Protein AF-A0A143XID0-F1 (afdb_monomer)

pLDDT: mean 73.03, std 19.19, range [27.72, 93.44]

Solvent-accessible surface area (backbone atoms only — not comparable to full-atom values): 16878 Å² total; per-residue (Å²): 143,89,85,89,91,84,86,84,81,85,78,72,82,79,65,57,71,68,52,57,64,63,66,71,76,75,84,84,70,86,81,70,92,70,78,90,82,77,72,78,76,76,74,53,67,71,55,51,51,53,49,32,56,52,32,46,55,50,27,48,60,33,56,64,17,45,54,37,39,54,50,51,53,64,36,40,61,34,52,26,50,45,49,19,49,49,51,50,57,50,52,37,57,73,69,70,46,80,74,86,46,64,59,80,77,42,95,56,61,98,88,56,50,53,56,53,53,45,43,56,62,28,40,49,48,40,52,48,47,40,52,74,57,52,47,41,77,60,88,77,36,60,44,64,70,70,95,74,84,83,50,74,64,57,48,64,70,62,59,48,94,82,59,48,72,68,55,51,50,51,52,33,50,51,26,50,51,47,40,67,65,27,55,61,24,51,35,35,29,51,35,49,50,68,39,26,68,54,52,58,53,43,54,57,51,69,76,42,95,74,70,61,66,68,61,53,46,50,52,40,50,52,51,51,52,46,34,45,77,37,49,34,41,74,44,44,79,84,38,71,69,36,79,78,29,67,82,57,39,76,59,46,51,90,72,64,92,93,52,78,57,38,36,31,39,27,34,77,49,99,91,44,78,41,77,51,72,92,63,47,53,62,84,134

Radius of gyration: 25.5 Å; Cα contacts (8 Å, |Δi|>4): 252; chains: 1; bounding box: 74×53×84 Å

Sequence (284 aa):
MMRIIAAFFGVIAVGTVTFWIWSRKRNSFEIGNLSEEDHPQEPDRQQLLKELYRCHRQAQAVRNCEASSKLLKEISPPLQYMLGLVRLCEKDRESGSKAQSLNEIYVVPDTLTAQDLLKESVIEEIVSAMVYRGARMEGNQIILQENHSETEENIQGAVSDDWSDRDIEMFIQQYKAEIAGGQVWVQQKKFIEAFSPLWSRLKEFENQDTIPVEKFLSVAREIRQMLESCGIYPIFYDDPIIQTRPELKARFVHVGKARLVYPALTVKTKGGLKIYGTFTGTYQ

Nearest PDB structures (foldseek):
  5itd-assembly1_B  TM=1.957E-01  e=9.771E-01  Homo sapiens
  7ung-assembly1_B0  TM=2.359E-01  e=5.181E+00  Homo sapiens
  8otz-assembly1_EW  TM=2.303E-01  e=8.283E+00  Bos taurus

Mean predicted aligned error: 13.34 Å

Foldseek 3Di:
DDDDDDDDPPPPPPPPPVVVVVVPPPPDDDDDDDDPPDDPPDPDLVVLVVLLLVLVVLLVVLLQLVLLLVLCQQLVVLLLVLLLVLVVVVVCVVVVNPPVDCQVLDPDDPPDGVQRCNLVSHLCSNLVSCVVQVWDDDDQFTDGDRPDDPDSVVVVVVPDPPDDSVNSVVSSVVSVVSSQVSPVSVLSSQLRGVCSVVNVVSVVSNPDPGDPPVNSSVSSVVSQVSCVVSQWHFAWQPRPVLV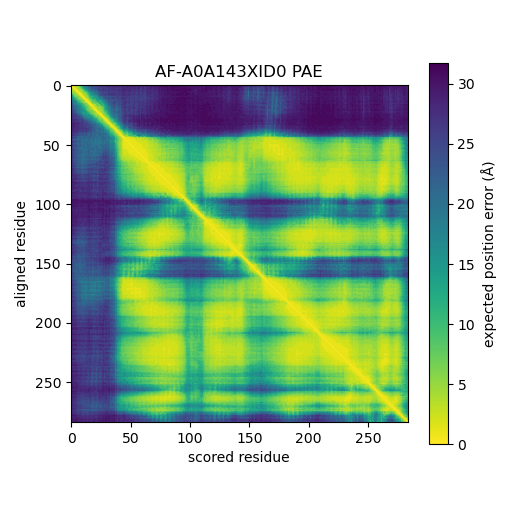VPVPVNVQADDDDPSDRTGTFTWHQHPVGIDTRYDDHTDDD

Structure (mmCIF, N/CA/C/O backbone):
data_AF-A0A143XID0-F1
#
_entry.id   AF-A0A143XID0-F1
#
loop_
_atom_site.group_PDB
_atom_site.id
_atom_site.type_symbol
_atom_site.label_atom_id
_atom_site.label_alt_id
_atom_site.label_comp_id
_atom_site.label_asym_id
_atom_site.label_entity_id
_atom_site.label_seq_id
_atom_site.pdbx_PDB_ins_code
_atom_site.Cartn_x
_atom_site.Cartn_y
_atom_site.Cartn_z
_atom_site.occupancy
_atom_site.B_iso_or_equiv
_atom_site.auth_seq_id
_atom_site.auth_comp_id
_atom_site.auth_asym_id
_atom_site.auth_atom_id
_atom_site.pdbx_PDB_model_num
ATOM 1 N N . MET A 1 1 ? 46.810 -8.914 -0.078 1.00 35.72 1 MET A N 1
ATOM 2 C CA . MET A 1 1 ? 45.764 -7.888 -0.252 1.00 35.72 1 MET A CA 1
ATOM 3 C C . MET A 1 1 ? 45.069 -8.155 -1.583 1.00 35.72 1 MET A C 1
ATOM 5 O O . MET A 1 1 ? 45.513 -7.647 -2.595 1.00 35.72 1 MET A O 1
ATOM 9 N N . MET A 1 2 ? 44.088 -9.063 -1.608 1.00 31.36 2 MET A N 1
ATOM 10 C CA . MET A 1 2 ? 43.198 -9.295 -2.760 1.00 31.36 2 MET A CA 1
ATOM 11 C C . MET A 1 2 ? 42.115 -10.299 -2.346 1.00 31.36 2 MET A C 1
ATOM 13 O O . MET A 1 2 ? 42.361 -11.499 -2.251 1.00 31.36 2 MET A O 1
ATOM 17 N N . ARG A 1 3 ? 40.928 -9.786 -2.033 1.00 28.95 3 ARG A N 1
ATOM 18 C CA . ARG A 1 3 ? 39.662 -10.520 -1.960 1.00 28.95 3 ARG A CA 1
ATOM 19 C C . ARG A 1 3 ? 38.562 -9.557 -2.413 1.00 28.95 3 ARG A C 1
ATOM 21 O O . ARG A 1 3 ? 38.691 -8.360 -2.184 1.00 28.95 3 ARG A O 1
ATOM 28 N N . ILE A 1 4 ? 37.486 -10.137 -2.949 1.00 33.84 4 ILE A N 1
ATOM 29 C CA . ILE A 1 4 ? 36.203 -9.539 -3.368 1.00 33.84 4 ILE A CA 1
ATOM 30 C C . ILE A 1 4 ? 36.096 -9.256 -4.881 1.00 33.84 4 ILE A C 1
ATOM 32 O O . ILE A 1 4 ? 36.065 -8.117 -5.321 1.00 33.84 4 ILE A O 1
ATOM 36 N N . ILE A 1 5 ? 35.943 -10.329 -5.666 1.00 34.38 5 ILE A N 1
ATOM 37 C CA . ILE A 1 5 ? 34.995 -10.378 -6.795 1.00 34.38 5 ILE A CA 1
ATOM 38 C C . ILE A 1 5 ? 34.283 -11.732 -6.689 1.00 34.38 5 ILE A C 1
ATOM 40 O O . ILE A 1 5 ? 34.717 -12.733 -7.248 1.00 34.38 5 ILE A O 1
ATOM 44 N N . ALA A 1 6 ? 33.238 -11.790 -5.868 1.00 33.66 6 ALA A N 1
ATOM 45 C CA . ALA A 1 6 ? 32.361 -12.952 -5.748 1.00 33.66 6 ALA A CA 1
ATOM 46 C C . ALA A 1 6 ? 30.979 -12.478 -5.280 1.00 33.66 6 ALA A C 1
ATOM 48 O O . ALA A 1 6 ? 30.658 -12.585 -4.101 1.00 33.66 6 ALA A O 1
ATOM 49 N N . ALA A 1 7 ? 30.191 -11.886 -6.185 1.00 32.25 7 ALA A N 1
ATOM 50 C CA . ALA A 1 7 ? 28.797 -11.524 -5.896 1.00 32.25 7 ALA A CA 1
ATOM 51 C C . ALA A 1 7 ? 27.884 -11.366 -7.136 1.00 32.25 7 ALA A C 1
ATOM 53 O O . ALA A 1 7 ? 26.876 -10.680 -7.037 1.00 32.25 7 ALA A O 1
ATOM 54 N N . PHE A 1 8 ? 28.186 -11.976 -8.295 1.00 37.06 8 PHE A N 1
ATOM 55 C CA . PHE A 1 8 ? 27.356 -11.799 -9.511 1.00 37.06 8 PHE A CA 1
ATOM 56 C C . PHE A 1 8 ? 26.675 -13.060 -10.078 1.00 37.06 8 PHE A C 1
ATOM 58 O O . PHE A 1 8 ? 25.914 -12.953 -11.030 1.00 37.06 8 PHE A O 1
ATOM 65 N N . PHE A 1 9 ? 26.837 -14.245 -9.476 1.00 33.06 9 PHE A N 1
ATOM 66 C CA . PHE A 1 9 ? 26.288 -15.502 -10.031 1.00 33.06 9 PHE A CA 1
ATOM 67 C C . PHE A 1 9 ? 25.155 -16.157 -9.213 1.00 33.06 9 PHE A C 1
ATOM 69 O O . PHE A 1 9 ? 24.910 -17.354 -9.326 1.00 33.06 9 PHE A O 1
ATOM 76 N N . GLY A 1 10 ? 24.425 -15.393 -8.394 1.00 27.72 10 GLY A N 1
ATOM 77 C CA . GLY A 1 10 ? 23.460 -15.953 -7.434 1.00 27.72 10 GLY A CA 1
ATOM 78 C C . GLY A 1 10 ? 22.030 -16.242 -7.922 1.00 27.72 10 GLY A C 1
ATOM 79 O O . GLY A 1 10 ? 21.306 -16.929 -7.210 1.00 27.72 10 GLY A O 1
ATOM 80 N N . VAL A 1 11 ? 21.578 -15.747 -9.083 1.00 35.62 11 VAL A N 1
ATOM 81 C CA . VAL A 1 11 ? 20.126 -15.755 -9.422 1.00 35.62 11 VAL A CA 1
ATOM 82 C C . VAL A 1 11 ? 19.760 -16.615 -10.649 1.00 35.62 11 VAL A C 1
ATOM 84 O O . VAL A 1 11 ? 18.588 -16.807 -10.954 1.00 35.62 11 VAL A O 1
ATOM 87 N N . ILE A 1 12 ? 20.729 -17.240 -11.326 1.00 39.25 12 ILE A N 1
ATOM 88 C CA . ILE A 1 12 ? 20.489 -17.936 -12.611 1.00 39.25 12 ILE A CA 1
ATOM 89 C C . ILE A 1 12 ? 19.978 -19.392 -12.450 1.00 39.25 12 ILE A C 1
ATOM 91 O O . ILE A 1 12 ? 19.474 -19.987 -13.399 1.00 39.25 12 ILE A O 1
ATOM 95 N N . ALA A 1 13 ? 20.024 -19.993 -11.258 1.00 33.44 13 ALA A N 1
ATOM 96 C CA . ALA A 1 13 ? 19.911 -21.455 -11.146 1.00 33.44 13 ALA A CA 1
ATOM 97 C C . ALA A 1 13 ? 18.489 -22.055 -11.038 1.00 33.44 13 ALA A C 1
ATOM 99 O O . ALA A 1 13 ? 18.351 -23.265 -11.190 1.00 33.44 13 ALA A O 1
ATOM 100 N N . VAL A 1 14 ? 17.423 -21.278 -10.792 1.00 35.72 14 VAL A N 1
ATOM 101 C CA . VAL A 1 14 ? 16.091 -21.867 -10.483 1.00 35.72 14 VAL A CA 1
ATOM 102 C C . VAL A 1 14 ? 15.095 -21.798 -11.656 1.00 35.72 14 VAL A C 1
ATOM 104 O O . VAL A 1 14 ? 14.142 -22.572 -11.705 1.00 35.72 14 VAL A O 1
ATOM 107 N N . GLY A 1 15 ? 15.327 -20.936 -12.653 1.00 32.97 15 GLY A N 1
ATOM 108 C CA . GLY A 1 15 ? 14.422 -20.762 -13.805 1.00 32.97 15 GLY A CA 1
ATOM 109 C C . GLY A 1 15 ? 14.702 -21.660 -15.019 1.00 32.97 15 GLY A C 1
ATOM 110 O O . GLY A 1 15 ? 13.866 -21.771 -15.913 1.00 32.97 15 GLY A O 1
ATOM 111 N N . THR A 1 16 ? 15.865 -22.310 -15.078 1.00 42.22 16 THR A N 1
ATOM 112 C CA . THR A 1 16 ? 16.332 -23.032 -16.275 1.00 42.22 16 THR A CA 1
ATOM 113 C C . THR A 1 16 ? 15.700 -24.417 -16.444 1.00 42.22 16 THR A C 1
ATOM 115 O O . THR A 1 16 ? 15.524 -24.876 -17.572 1.00 42.22 16 THR A O 1
ATOM 118 N N . VAL A 1 17 ? 15.281 -25.074 -15.358 1.00 37.31 17 VAL A N 1
ATOM 119 C CA . VAL A 1 17 ? 14.788 -26.464 -15.411 1.00 37.31 17 VAL A CA 1
ATOM 120 C C . VAL A 1 17 ? 13.320 -26.555 -15.851 1.00 37.31 17 VAL A C 1
ATOM 122 O O . VAL A 1 17 ? 12.943 -27.490 -16.557 1.00 37.31 17 VAL A O 1
ATOM 125 N N . THR A 1 18 ? 12.484 -25.567 -15.522 1.00 40.91 18 THR A N 1
ATOM 126 C CA . THR A 1 18 ? 11.064 -25.560 -15.925 1.00 40.91 18 THR A CA 1
ATOM 127 C C . THR A 1 18 ? 10.856 -25.074 -17.362 1.00 40.91 18 THR A C 1
ATOM 129 O O . THR A 1 18 ? 9.950 -25.561 -18.040 1.00 40.91 18 THR A O 1
ATOM 132 N N . PHE A 1 19 ? 11.723 -24.197 -17.882 1.00 40.19 19 PHE A N 1
ATOM 133 C CA . PHE A 1 19 ? 11.639 -23.711 -19.266 1.00 40.19 19 PHE A CA 1
ATOM 134 C C . PHE A 1 19 ? 12.117 -24.748 -20.303 1.00 40.19 19 PHE A C 1
ATOM 136 O O . PHE A 1 19 ? 11.564 -24.832 -21.402 1.00 40.19 19 PHE A O 1
ATOM 143 N N . TRP A 1 20 ? 13.072 -25.617 -19.944 1.00 34.50 20 TRP A N 1
ATOM 144 C CA . TRP A 1 20 ? 13.580 -26.661 -20.847 1.00 34.50 20 TRP A CA 1
ATOM 145 C C . TRP A 1 20 ? 12.520 -27.727 -21.195 1.00 34.50 20 TRP A C 1
ATOM 147 O O . TRP A 1 20 ? 12.506 -28.263 -22.303 1.00 34.50 20 TRP A O 1
ATOM 157 N N . ILE A 1 21 ? 11.561 -27.979 -20.294 1.00 40.41 21 ILE A N 1
ATOM 158 C CA . ILE A 1 21 ? 10.443 -28.912 -20.529 1.00 40.41 21 ILE A CA 1
ATOM 159 C C . ILE A 1 21 ? 9.374 -28.295 -21.453 1.00 40.41 21 ILE A C 1
ATOM 161 O O . ILE A 1 21 ? 8.725 -29.020 -22.209 1.00 40.41 21 ILE A O 1
ATOM 165 N N . TRP A 1 22 ? 9.222 -26.965 -21.467 1.00 34.00 22 TRP A N 1
ATOM 166 C CA . TRP A 1 22 ? 8.274 -26.280 -22.358 1.00 34.00 22 TRP A CA 1
ATOM 167 C C . TRP A 1 22 ? 8.783 -26.190 -23.808 1.00 34.00 22 TRP A C 1
ATOM 169 O O . TRP A 1 22 ? 8.003 -26.337 -24.747 1.00 34.00 22 TRP A O 1
ATOM 179 N N . SER A 1 23 ? 10.100 -26.058 -24.006 1.00 34.53 23 SER A N 1
ATOM 180 C CA . SER A 1 23 ? 10.720 -25.974 -25.340 1.00 34.53 23 SER A CA 1
ATOM 181 C C . SER A 1 23 ? 10.652 -27.283 -26.146 1.00 34.53 23 SER A C 1
ATOM 183 O O . SER A 1 23 ? 10.661 -27.249 -27.375 1.00 34.53 23 SER A O 1
ATOM 185 N N . ARG A 1 24 ? 10.514 -28.446 -25.494 1.00 31.58 24 ARG A N 1
ATOM 186 C CA . ARG A 1 24 ? 10.609 -29.754 -26.169 1.00 31.58 24 ARG A CA 1
ATOM 187 C C . ARG A 1 24 ? 9.296 -30.292 -26.758 1.00 31.58 24 ARG A C 1
ATOM 189 O O . ARG A 1 24 ? 9.326 -31.306 -27.445 1.00 31.58 24 ARG A O 1
ATOM 196 N N . LYS A 1 25 ? 8.150 -29.637 -26.521 1.00 32.28 25 LYS A N 1
ATOM 197 C CA . LYS A 1 25 ? 6.820 -30.120 -26.959 1.00 32.28 25 LYS A CA 1
ATOM 198 C C . LYS A 1 25 ? 6.259 -29.473 -28.234 1.00 32.28 25 LYS A C 1
ATOM 200 O O . LYS A 1 25 ? 5.146 -29.815 -28.616 1.00 32.28 25 LYS A O 1
ATOM 205 N N . ARG A 1 26 ? 6.990 -28.569 -28.902 1.00 35.72 26 ARG A N 1
ATOM 206 C CA . ARG A 1 26 ? 6.467 -27.819 -30.067 1.00 35.72 26 ARG A CA 1
ATOM 207 C C . ARG A 1 26 ? 7.065 -28.178 -31.434 1.00 35.72 26 ARG A C 1
ATOM 209 O O . ARG A 1 26 ? 6.642 -27.593 -32.419 1.00 35.72 26 ARG A O 1
ATOM 216 N N . ASN A 1 27 ? 7.968 -29.159 -31.513 1.00 37.03 27 ASN A N 1
ATOM 217 C CA . ASN A 1 27 ? 8.552 -29.617 -32.782 1.00 37.03 27 ASN A CA 1
ATOM 218 C C . ASN A 1 27 ? 8.076 -31.031 -33.135 1.00 37.03 27 ASN A C 1
ATOM 220 O O . ASN A 1 27 ? 8.786 -32.013 -32.953 1.00 37.03 27 ASN A O 1
ATOM 224 N N . SER A 1 28 ? 6.833 -31.133 -33.589 1.00 36.50 28 SER A N 1
ATOM 225 C CA . SER A 1 28 ? 6.350 -32.221 -34.452 1.00 36.50 28 SER A CA 1
ATOM 226 C C . SER A 1 28 ? 5.041 -31.760 -35.081 1.00 36.50 28 SER A C 1
ATOM 228 O O . SER A 1 28 ? 3.956 -32.215 -34.740 1.00 36.50 28 SER A O 1
ATOM 230 N N . PHE A 1 29 ? 5.146 -30.765 -35.957 1.00 34.91 29 PHE A N 1
ATOM 231 C CA . PHE A 1 29 ? 4.092 -30.466 -36.912 1.00 34.91 29 PHE A CA 1
ATOM 232 C C . PHE A 1 29 ? 4.741 -30.501 -38.291 1.00 34.91 29 PHE A C 1
ATOM 234 O O . PHE A 1 29 ? 5.723 -29.800 -38.532 1.00 34.91 29 PHE A O 1
ATOM 241 N N . GLU A 1 30 ? 4.261 -31.418 -39.125 1.00 41.00 30 GLU A N 1
ATOM 242 C CA . GLU A 1 30 ? 4.713 -31.635 -40.494 1.00 41.00 30 GLU A CA 1
ATOM 243 C C . GLU A 1 30 ? 4.584 -30.331 -41.287 1.00 41.00 30 GLU A C 1
ATOM 245 O O . GLU A 1 30 ? 3.499 -29.761 -41.405 1.00 41.00 30 GLU A O 1
ATOM 250 N N . ILE A 1 31 ? 5.708 -29.839 -41.806 1.00 37.56 31 ILE A N 1
ATOM 251 C CA . ILE A 1 31 ? 5.738 -28.673 -42.684 1.00 37.56 31 ILE A CA 1
ATOM 252 C C . ILE A 1 31 ? 5.412 -29.175 -44.089 1.00 37.56 31 ILE A C 1
ATOM 254 O O . ILE A 1 31 ? 6.275 -29.675 -44.808 1.00 37.56 31 ILE A O 1
ATOM 258 N N . GLY A 1 32 ? 4.139 -29.061 -44.465 1.00 34.94 32 GLY A N 1
ATOM 259 C CA . GLY A 1 32 ? 3.770 -28.913 -45.866 1.00 34.94 32 GLY A CA 1
ATOM 260 C C . GLY A 1 32 ? 4.316 -27.579 -46.376 1.00 34.94 32 GLY A C 1
ATOM 261 O O . GLY A 1 32 ? 4.211 -26.568 -45.684 1.00 34.94 32 GLY A O 1
ATOM 262 N N . ASN A 1 33 ? 4.928 -27.605 -47.560 1.00 43.22 33 ASN A N 1
ATOM 263 C CA . ASN A 1 33 ? 5.510 -26.453 -48.248 1.00 43.22 33 ASN A CA 1
ATOM 264 C C . ASN A 1 33 ? 4.571 -25.234 -48.213 1.00 43.22 33 ASN A C 1
ATOM 266 O O . ASN A 1 33 ? 3.539 -25.225 -48.886 1.00 43.22 33 ASN A O 1
ATOM 270 N N . LEU A 1 34 ? 4.947 -24.211 -47.447 1.00 38.56 34 LEU A N 1
ATOM 271 C CA . LEU A 1 34 ? 4.336 -22.887 -47.485 1.00 38.56 34 LEU A CA 1
ATOM 272 C C . LEU A 1 34 ? 5.286 -21.944 -48.228 1.00 38.56 34 LEU A C 1
ATOM 274 O O . LEU A 1 34 ? 6.482 -21.913 -47.956 1.00 38.56 34 LEU A O 1
ATOM 278 N N . SER A 1 35 ? 4.709 -21.243 -49.201 1.00 41.03 35 SER A N 1
ATOM 279 C CA . SER A 1 35 ? 5.310 -20.212 -50.049 1.00 41.03 35 SER A CA 1
ATOM 280 C C . SER A 1 35 ? 6.122 -19.184 -49.251 1.00 41.03 35 SER A C 1
ATOM 282 O O . SER A 1 35 ? 5.666 -18.717 -48.211 1.00 41.03 35 SER A O 1
ATOM 284 N N . GLU A 1 36 ? 7.283 -18.799 -49.785 1.00 47.47 36 GLU A N 1
ATOM 285 C CA . GLU A 1 36 ? 8.308 -17.890 -49.230 1.00 47.47 36 GLU A CA 1
ATOM 286 C C . GLU A 1 36 ? 7.867 -16.423 -48.987 1.00 47.47 36 GLU A C 1
ATOM 288 O O . GLU A 1 36 ? 8.705 -15.582 -48.673 1.00 47.47 36 GLU A O 1
ATOM 293 N N . GLU A 1 37 ? 6.584 -16.071 -49.110 1.00 45.41 37 GLU A N 1
ATOM 294 C CA . GLU A 1 37 ? 6.168 -14.665 -49.293 1.00 45.41 37 GLU A CA 1
ATOM 295 C C . GLU A 1 37 ? 5.527 -13.943 -48.096 1.00 45.41 37 GLU A C 1
ATOM 297 O O . GLU A 1 37 ? 5.154 -12.789 -48.244 1.00 45.41 37 GLU A O 1
ATOM 302 N N . ASP A 1 38 ? 5.486 -14.520 -46.893 1.00 48.84 38 ASP A N 1
ATOM 303 C CA . ASP A 1 38 ? 5.016 -13.791 -45.695 1.00 48.84 38 ASP A CA 1
ATOM 304 C C . ASP A 1 38 ? 5.902 -14.056 -44.465 1.00 48.84 38 ASP A C 1
ATOM 306 O O . ASP A 1 38 ? 5.435 -14.372 -43.367 1.00 48.84 38 ASP A O 1
ATOM 310 N N . HIS A 1 39 ? 7.222 -13.924 -44.625 1.00 48.19 39 HIS A N 1
ATOM 311 C CA . HIS A 1 39 ? 8.099 -13.789 -43.464 1.00 48.19 39 HIS A CA 1
ATOM 312 C C . HIS A 1 39 ? 7.933 -12.374 -42.883 1.00 48.19 39 HIS A C 1
ATOM 314 O O . HIS A 1 39 ? 8.235 -11.405 -43.584 1.00 48.19 39 HIS A O 1
ATOM 320 N N . PRO A 1 40 ? 7.455 -12.205 -41.631 1.00 52.97 40 PRO A N 1
ATOM 321 C CA . PRO A 1 40 ? 7.441 -10.890 -41.002 1.00 52.97 40 PRO A CA 1
ATOM 322 C C . PRO A 1 40 ? 8.870 -10.344 -41.017 1.00 52.97 40 PRO A C 1
ATOM 324 O O . PRO A 1 40 ? 9.777 -11.014 -40.526 1.00 52.97 40 PRO A O 1
ATOM 327 N N . GLN A 1 41 ? 9.071 -9.165 -41.620 1.00 56.50 41 GLN A N 1
ATOM 328 C CA . GLN A 1 41 ? 10.379 -8.509 -41.645 1.00 56.50 41 GLN A CA 1
ATOM 329 C C . GLN A 1 41 ? 10.916 -8.434 -40.216 1.00 56.50 41 GLN A C 1
ATOM 331 O O . GLN A 1 41 ? 10.254 -7.875 -39.335 1.00 56.50 41 GLN A O 1
ATOM 336 N N . GLU A 1 42 ? 12.093 -9.021 -39.990 1.00 58.19 42 GLU A N 1
ATOM 337 C CA . GLU A 1 42 ? 12.789 -8.885 -38.715 1.00 58.19 42 GLU A CA 1
ATOM 338 C C . GLU A 1 42 ? 12.963 -7.386 -38.420 1.00 58.19 42 GLU A C 1
ATOM 340 O O . GLU A 1 42 ? 13.351 -6.621 -39.314 1.00 58.19 42 GLU A O 1
ATOM 345 N N . PRO A 1 43 ? 12.601 -6.924 -37.210 1.00 67.12 43 PRO A N 1
ATOM 346 C CA . PRO A 1 43 ? 12.705 -5.517 -36.868 1.00 67.12 43 PRO A CA 1
ATOM 347 C C . PRO A 1 43 ? 14.168 -5.082 -36.964 1.00 67.12 43 PRO A C 1
ATOM 349 O O . PRO A 1 43 ? 15.043 -5.690 -36.355 1.00 67.12 43 PRO A O 1
ATOM 352 N N . ASP A 1 44 ? 14.422 -4.001 -37.705 1.00 83.75 44 ASP A N 1
ATOM 353 C CA . ASP A 1 44 ? 15.751 -3.396 -37.807 1.00 83.75 44 ASP A CA 1
ATOM 354 C C . ASP A 1 44 ? 16.334 -3.166 -36.399 1.00 83.75 44 ASP A C 1
ATOM 356 O O . ASP A 1 44 ? 15.636 -2.691 -35.495 1.00 83.75 44 ASP A O 1
ATOM 360 N N . ARG A 1 45 ? 17.618 -3.482 -36.198 1.00 84.56 45 ARG A N 1
ATOM 361 C CA . ARG A 1 45 ? 18.322 -3.373 -34.910 1.00 84.56 45 ARG A CA 1
ATOM 362 C C . ARG A 1 45 ? 18.127 -2.004 -34.259 1.00 84.56 45 ARG A C 1
ATOM 364 O O . ARG A 1 45 ? 17.977 -1.909 -33.041 1.00 84.56 45 ARG A O 1
ATOM 371 N N . GLN A 1 46 ? 18.049 -0.929 -35.048 1.00 84.50 46 GLN A N 1
ATOM 372 C CA . GLN A 1 46 ? 17.746 0.405 -34.516 1.00 84.50 46 GLN A CA 1
ATOM 373 C C . GLN A 1 46 ? 16.357 0.496 -33.865 1.00 84.50 46 GLN A C 1
ATOM 375 O O . GLN A 1 46 ? 16.180 1.211 -32.874 1.00 84.50 46 GLN A O 1
ATOM 380 N N . GLN A 1 47 ? 15.359 -0.203 -34.405 1.00 87.25 47 GLN A N 1
ATOM 381 C CA . GLN A 1 47 ? 14.019 -0.293 -33.825 1.00 87.25 47 GLN A CA 1
ATOM 382 C C . GLN A 1 47 ? 14.030 -1.114 -32.533 1.00 87.25 47 GLN A C 1
ATOM 384 O O . GLN A 1 47 ? 13.427 -0.685 -31.547 1.00 87.25 47 GLN A O 1
ATOM 389 N N . LEU A 1 48 ? 14.760 -2.235 -32.506 1.00 87.88 48 LEU A N 1
ATOM 390 C CA . LEU A 1 48 ? 14.944 -3.045 -31.298 1.00 87.88 48 LEU A CA 1
ATOM 391 C C . LEU A 1 48 ? 15.599 -2.236 -30.172 1.00 87.88 48 LEU A C 1
ATOM 393 O O . LEU A 1 48 ? 15.083 -2.198 -29.057 1.00 87.88 48 LEU A O 1
ATOM 397 N N . LEU A 1 49 ? 16.671 -1.500 -30.467 1.00 87.50 49 LEU A N 1
ATOM 398 C CA . LEU A 1 49 ? 17.332 -0.637 -29.486 1.00 87.50 49 LEU A CA 1
ATOM 399 C C . LEU A 1 49 ? 16.396 0.464 -28.962 1.00 87.50 49 LEU A C 1
ATOM 401 O O . LEU A 1 49 ? 16.302 0.670 -27.753 1.00 87.50 49 LEU A O 1
ATOM 405 N N . LYS A 1 50 ? 15.634 1.137 -29.836 1.00 89.06 50 LYS A N 1
ATOM 406 C CA . LYS A 1 50 ? 14.628 2.131 -29.408 1.00 89.06 50 LYS A CA 1
ATOM 407 C C . LYS A 1 50 ? 13.589 1.528 -28.463 1.00 89.06 50 LYS A C 1
ATOM 409 O O . LYS A 1 50 ? 13.221 2.159 -27.467 1.00 89.06 50 LYS A O 1
ATOM 414 N N . GLU A 1 51 ? 13.116 0.321 -28.763 1.00 90.88 51 GLU A N 1
ATOM 415 C CA . GLU A 1 51 ? 12.153 -0.385 -27.921 1.00 90.88 51 GLU A CA 1
ATOM 416 C C . GLU A 1 51 ? 12.756 -0.794 -26.573 1.00 90.88 51 GLU A C 1
ATOM 418 O O . GLU A 1 51 ? 12.093 -0.643 -25.542 1.00 90.88 51 GLU A O 1
ATOM 423 N N . LEU A 1 52 ? 14.013 -1.244 -26.564 1.00 89.62 52 LEU A N 1
ATOM 424 C CA . LEU A 1 52 ? 14.765 -1.560 -25.352 1.00 89.62 52 LEU A CA 1
ATOM 425 C C . LEU A 1 52 ? 14.832 -0.349 -24.417 1.00 89.62 52 LEU A C 1
ATOM 427 O O . LEU A 1 52 ? 14.403 -0.453 -23.268 1.00 89.62 52 LEU A O 1
ATOM 431 N N . TYR A 1 53 ? 15.272 0.814 -24.910 1.00 87.19 53 TYR A N 1
ATOM 432 C CA . TYR A 1 53 ? 15.354 2.038 -24.101 1.00 87.19 53 TYR A CA 1
ATOM 433 C C . TYR A 1 53 ? 13.983 2.494 -23.590 1.00 87.19 53 TYR A C 1
ATOM 435 O O . TYR A 1 53 ? 13.838 2.924 -22.443 1.00 87.19 53 TYR A O 1
ATOM 443 N N . ARG A 1 54 ? 12.936 2.376 -24.417 1.00 89.69 54 ARG A N 1
ATOM 444 C CA . ARG A 1 54 ? 11.561 2.675 -23.996 1.00 89.69 54 ARG A CA 1
ATOM 445 C C . ARG A 1 54 ? 11.112 1.763 -22.854 1.00 89.69 54 ARG A C 1
ATOM 447 O O . ARG A 1 54 ? 10.598 2.262 -21.853 1.00 89.69 54 ARG A O 1
ATOM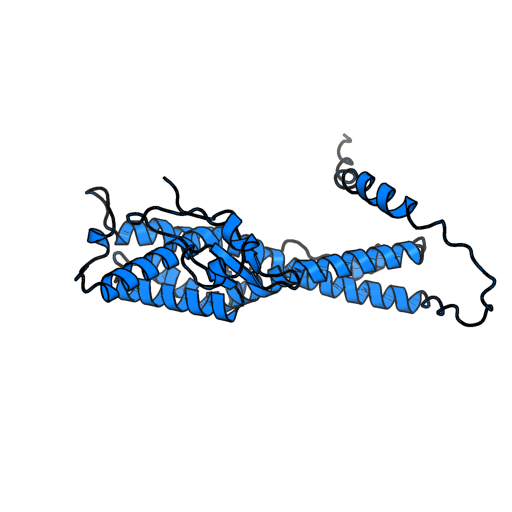 454 N N . CYS A 1 55 ? 11.301 0.452 -23.000 1.00 89.38 55 CYS A N 1
ATOM 455 C CA . CYS A 1 55 ? 10.912 -0.524 -21.986 1.00 89.38 55 CYS A CA 1
ATOM 456 C C . CYS A 1 55 ? 11.737 -0.358 -20.708 1.00 89.38 55 CYS A C 1
ATOM 458 O O . CYS A 1 55 ? 11.173 -0.405 -19.621 1.00 89.38 55 CYS A O 1
ATOM 460 N N . HIS A 1 56 ? 13.036 -0.086 -20.825 1.00 87.12 56 HIS A N 1
ATOM 461 C CA . HIS A 1 56 ? 13.893 0.180 -19.677 1.00 87.12 56 HIS A CA 1
ATOM 462 C C . HIS A 1 56 ? 13.393 1.376 -18.858 1.00 87.12 56 HIS A C 1
ATOM 464 O O . HIS A 1 56 ? 13.154 1.230 -17.662 1.00 87.12 56 HIS A O 1
ATOM 470 N N . ARG A 1 57 ? 13.137 2.530 -19.494 1.00 85.12 57 ARG A N 1
ATOM 471 C CA . ARG A 1 57 ? 12.622 3.722 -18.793 1.00 85.12 57 ARG A CA 1
ATOM 472 C C . ARG A 1 57 ? 11.302 3.454 -18.074 1.00 85.12 57 ARG A C 1
ATOM 474 O O . ARG A 1 57 ? 11.091 3.917 -16.956 1.00 85.12 57 ARG A O 1
ATOM 481 N N . GLN A 1 58 ? 10.409 2.687 -18.695 1.00 89.06 58 GLN A N 1
ATOM 482 C CA . GLN A 1 58 ? 9.145 2.298 -18.067 1.00 89.06 58 GLN A CA 1
ATOM 483 C C . GLN A 1 58 ? 9.346 1.326 -16.898 1.00 89.06 58 GLN A C 1
ATOM 485 O O . GLN A 1 58 ? 8.703 1.485 -15.861 1.00 89.06 58 GLN A O 1
ATOM 490 N N . ALA A 1 59 ? 10.237 0.343 -17.041 1.00 87.06 59 ALA A N 1
ATOM 491 C CA . ALA A 1 59 ? 10.589 -0.580 -15.966 1.00 87.06 59 ALA A CA 1
ATOM 492 C C . ALA A 1 59 ? 11.232 0.168 -14.791 1.00 87.06 59 ALA A C 1
ATOM 494 O O . ALA A 1 59 ? 10.853 -0.047 -13.646 1.00 87.06 59 ALA A O 1
ATOM 495 N N . GLN A 1 60 ? 12.112 1.129 -15.061 1.00 85.25 60 GLN A N 1
ATOM 496 C CA . GLN A 1 60 ? 12.688 1.989 -14.036 1.00 85.25 60 GLN A CA 1
ATOM 497 C C . GLN A 1 60 ? 11.621 2.824 -13.318 1.00 85.25 60 GLN A C 1
ATOM 499 O O . GLN A 1 60 ? 11.573 2.816 -12.094 1.00 85.25 60 GLN A O 1
ATOM 504 N N . ALA A 1 61 ? 10.700 3.465 -14.045 1.00 83.69 61 ALA A N 1
ATOM 505 C CA . ALA A 1 61 ? 9.590 4.193 -13.423 1.00 83.69 61 ALA A CA 1
ATOM 506 C C . ALA A 1 61 ? 8.744 3.296 -12.496 1.00 83.69 61 ALA A C 1
ATOM 508 O O . ALA A 1 61 ? 8.258 3.736 -11.452 1.00 83.69 61 ALA A O 1
ATOM 509 N N . VAL A 1 62 ? 8.597 2.018 -12.853 1.00 86.44 62 VAL A N 1
ATOM 510 C CA . VAL A 1 62 ? 7.981 1.001 -11.999 1.00 86.44 62 VAL A CA 1
ATOM 511 C C . VAL A 1 62 ? 8.851 0.685 -10.776 1.00 86.44 62 VAL A C 1
ATOM 513 O O . VAL A 1 62 ? 8.318 0.693 -9.668 1.00 86.44 62 VAL A O 1
ATOM 516 N N . ARG A 1 63 ? 10.163 0.454 -10.926 1.00 83.50 63 ARG A N 1
ATOM 517 C CA . ARG A 1 63 ? 11.101 0.223 -9.804 1.00 83.50 63 ARG A CA 1
ATOM 518 C C . ARG A 1 63 ? 11.112 1.377 -8.810 1.00 83.50 63 ARG A C 1
ATOM 520 O O . ARG A 1 63 ? 11.157 1.143 -7.608 1.00 83.50 63 ARG A O 1
ATOM 527 N N . ASN A 1 64 ? 10.960 2.606 -9.282 1.00 84.06 64 ASN A N 1
ATOM 528 C CA . ASN A 1 64 ? 10.859 3.789 -8.429 1.00 84.06 64 ASN A CA 1
ATOM 529 C C . ASN A 1 64 ? 9.615 3.742 -7.512 1.00 84.06 64 ASN A C 1
ATOM 531 O O . ASN A 1 64 ? 9.578 4.349 -6.448 1.00 84.06 64 ASN A O 1
ATOM 535 N N . CYS A 1 65 ? 8.599 2.944 -7.854 1.00 87.50 65 CYS A N 1
ATOM 536 C CA . CYS A 1 65 ? 7.448 2.692 -6.983 1.00 87.50 65 CYS A CA 1
ATOM 537 C C . CYS A 1 65 ? 7.719 1.629 -5.894 1.00 87.50 65 CYS A C 1
ATOM 539 O O . CYS A 1 65 ? 6.879 1.416 -5.015 1.00 87.50 65 CYS A O 1
ATOM 541 N N . GLU A 1 66 ? 8.860 0.932 -5.927 1.00 85.38 66 GLU A N 1
ATOM 542 C CA . GLU A 1 66 ? 9.180 -0.162 -5.002 1.00 85.38 66 GLU A CA 1
ATOM 543 C C . GLU A 1 66 ? 9.310 0.328 -3.552 1.00 85.38 66 GLU A C 1
ATOM 545 O O . GLU A 1 66 ? 8.876 -0.361 -2.627 1.00 85.38 66 GLU A O 1
ATOM 550 N N . ALA A 1 67 ? 9.850 1.532 -3.334 1.00 86.62 67 ALA A N 1
ATOM 551 C CA . ALA A 1 67 ? 9.946 2.123 -1.999 1.00 86.62 67 ALA A CA 1
ATOM 552 C C . ALA A 1 67 ? 8.555 2.297 -1.365 1.00 86.62 67 ALA A C 1
ATOM 554 O O . ALA A 1 67 ? 8.331 1.863 -0.233 1.00 86.62 67 ALA A O 1
ATOM 555 N N . SER A 1 68 ? 7.588 2.825 -2.124 1.00 89.06 68 SER A N 1
ATOM 556 C CA . SER A 1 68 ? 6.191 2.946 -1.687 1.00 89.06 68 SER A CA 1
ATOM 557 C C . SER A 1 68 ? 5.551 1.583 -1.426 1.00 89.06 68 SER A C 1
ATOM 559 O O . SER A 1 68 ? 4.822 1.414 -0.453 1.00 89.06 68 SER A O 1
ATOM 561 N N . SER A 1 69 ? 5.854 0.589 -2.265 1.00 87.12 69 SER A N 1
ATOM 562 C CA . SER A 1 69 ? 5.397 -0.794 -2.087 1.00 87.12 69 S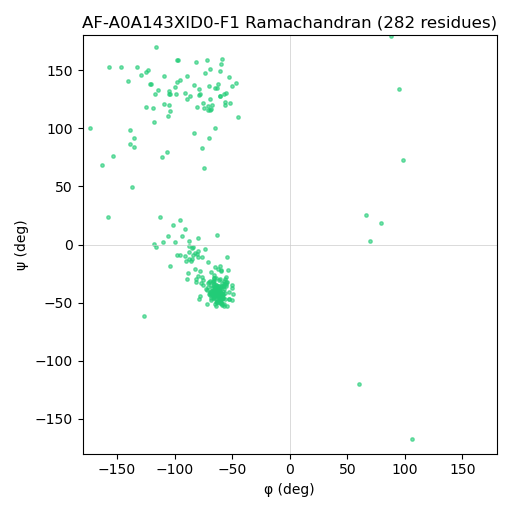ER A CA 1
ATOM 563 C C . SER A 1 69 ? 5.915 -1.415 -0.789 1.00 87.12 69 SER A C 1
ATOM 565 O O . SER A 1 69 ? 5.156 -2.084 -0.088 1.00 87.12 69 SER A O 1
ATOM 567 N N . LYS A 1 70 ? 7.189 -1.190 -0.446 1.00 88.38 70 LYS A N 1
ATOM 568 C CA . LYS A 1 70 ? 7.799 -1.655 0.809 1.00 88.38 70 LYS A CA 1
ATOM 569 C C . LYS A 1 70 ? 7.190 -0.956 2.020 1.00 88.38 70 LYS A C 1
ATOM 571 O O . LYS A 1 70 ? 6.805 -1.637 2.964 1.00 88.38 70 LYS A O 1
ATOM 576 N N . LEU A 1 71 ? 7.041 0.364 1.959 1.00 89.69 71 LEU A N 1
ATOM 577 C CA . LEU A 1 71 ? 6.437 1.148 3.032 1.00 89.69 71 LEU A CA 1
ATOM 578 C C . LEU A 1 71 ? 4.993 0.731 3.302 1.00 89.69 71 LEU A C 1
ATOM 580 O O . LEU A 1 71 ? 4.633 0.464 4.444 1.00 89.69 71 LEU A O 1
ATOM 584 N N . LEU A 1 72 ? 4.178 0.591 2.252 1.00 89.75 72 LEU A N 1
ATOM 585 C CA . LEU A 1 72 ? 2.797 0.156 2.413 1.00 89.75 72 LEU A CA 1
ATOM 586 C C . LEU A 1 72 ? 2.702 -1.245 3.050 1.00 89.75 72 LEU A C 1
ATOM 588 O O . LEU A 1 72 ? 1.749 -1.511 3.779 1.00 89.75 72 LEU A O 1
ATOM 592 N N . LYS A 1 73 ? 3.687 -2.134 2.839 1.00 88.38 73 LYS A N 1
ATOM 593 C CA . LYS A 1 73 ? 3.695 -3.461 3.481 1.00 88.38 73 LYS A CA 1
ATOM 594 C C . LYS A 1 73 ? 3.878 -3.316 4.983 1.00 88.38 73 LYS A C 1
ATOM 596 O O . LYS A 1 73 ? 3.190 -4.009 5.723 1.00 88.38 73 LYS A O 1
ATOM 601 N N . GLU A 1 74 ? 4.759 -2.419 5.411 1.00 88.88 74 GLU A N 1
ATOM 602 C CA . GLU A 1 74 ? 5.047 -2.168 6.826 1.00 88.88 74 GLU A CA 1
ATOM 603 C C . GLU A 1 74 ? 3.883 -1.500 7.546 1.00 88.88 74 GLU A C 1
ATOM 605 O O . GLU A 1 74 ? 3.540 -1.922 8.641 1.00 88.88 74 GLU A O 1
ATOM 610 N N . ILE A 1 75 ? 3.209 -0.539 6.911 1.00 90.81 75 ILE A N 1
ATOM 611 C CA . ILE A 1 75 ? 2.029 0.098 7.514 1.00 90.81 75 ILE A CA 1
ATOM 612 C C . ILE A 1 75 ? 0.745 -0.721 7.315 1.00 90.81 75 ILE A C 1
ATOM 614 O O . ILE A 1 75 ? -0.292 -0.384 7.875 1.00 90.81 75 ILE A O 1
ATOM 618 N N . SER A 1 76 ? 0.760 -1.808 6.535 1.00 90.00 76 SER A N 1
ATOM 619 C CA . SER A 1 76 ? -0.466 -2.578 6.285 1.00 90.00 76 SER A CA 1
ATOM 620 C C . SER A 1 76 ? -1.086 -3.202 7.542 1.00 90.00 76 SER A C 1
ATOM 622 O O . SER A 1 76 ? -2.306 -3.084 7.667 1.00 90.00 76 SER A O 1
ATOM 624 N N . PRO A 1 77 ? -0.333 -3.794 8.495 1.00 88.31 77 PRO A N 1
ATOM 625 C CA . PRO A 1 77 ? -0.924 -4.308 9.729 1.00 88.31 77 PRO A CA 1
ATOM 626 C C . PRO A 1 77 ? -1.642 -3.241 10.574 1.00 88.31 77 PRO A C 1
ATOM 628 O O . PRO A 1 77 ? -2.819 -3.460 10.876 1.00 88.31 77 PRO A O 1
ATOM 631 N N . PRO A 1 78 ? -1.045 -2.073 10.904 1.00 89.50 78 PRO A N 1
ATOM 632 C CA . PRO A 1 78 ? -1.765 -1.058 11.669 1.00 89.50 78 PRO A CA 1
ATOM 633 C C . PRO A 1 78 ? -2.970 -0.499 10.900 1.00 89.50 78 PRO A C 1
ATOM 635 O O . PRO A 1 78 ? -4.023 -0.287 11.497 1.00 89.50 78 PRO A O 1
ATOM 638 N N . LEU A 1 79 ? -2.903 -0.361 9.567 1.00 90.50 79 LEU A N 1
ATOM 639 C CA . LEU A 1 79 ? -4.075 0.029 8.768 1.00 90.50 79 LEU A CA 1
ATOM 640 C C . LEU A 1 79 ? -5.201 -1.017 8.842 1.00 90.50 79 LEU A C 1
ATOM 642 O O . LEU A 1 79 ? -6.366 -0.666 9.019 1.00 90.50 79 LEU A O 1
ATOM 646 N N . GLN A 1 80 ? -4.883 -2.308 8.731 1.00 87.81 80 GLN A N 1
ATOM 647 C CA . GLN A 1 80 ? -5.868 -3.385 8.875 1.00 87.81 80 GLN A CA 1
ATOM 648 C C . GLN A 1 80 ? -6.498 -3.388 10.270 1.00 87.81 80 GLN A C 1
ATOM 650 O O . GLN A 1 80 ? -7.711 -3.578 10.394 1.00 87.81 80 GLN A O 1
ATOM 655 N N . TYR A 1 81 ? -5.694 -3.123 11.300 1.00 85.44 81 TYR A N 1
ATOM 656 C CA . TYR A 1 81 ? -6.162 -2.986 12.671 1.00 85.44 81 TYR A CA 1
ATOM 657 C C . TYR A 1 81 ? -7.167 -1.839 12.816 1.00 85.44 81 TYR A C 1
ATOM 659 O O . TYR A 1 81 ? -8.289 -2.071 13.270 1.00 85.44 81 TYR A O 1
ATOM 667 N N . MET A 1 82 ? -6.834 -0.640 12.320 1.00 86.31 82 MET A N 1
ATOM 668 C CA . MET A 1 82 ? -7.755 0.506 12.289 1.00 86.31 82 MET A CA 1
ATOM 669 C C . MET A 1 82 ? -9.090 0.167 11.625 1.00 86.31 82 MET A C 1
ATOM 671 O O . MET A 1 82 ? -10.156 0.489 12.148 1.00 86.31 82 MET A O 1
ATOM 675 N N . LEU A 1 83 ? -9.039 -0.485 10.462 1.00 87.81 83 LEU A N 1
ATOM 676 C CA . LEU A 1 83 ? -10.233 -0.825 9.691 1.00 87.81 83 LEU A CA 1
ATOM 677 C C . LEU A 1 83 ? -11.092 -1.886 10.387 1.00 87.81 83 LEU A C 1
ATOM 679 O O . LEU A 1 83 ? -12.320 -1.825 10.311 1.00 87.81 83 LEU A O 1
ATOM 683 N N . GLY A 1 84 ? -10.465 -2.835 11.088 1.00 82.62 84 GLY A N 1
ATOM 684 C CA . GLY A 1 84 ? -11.170 -3.794 11.936 1.00 82.62 84 GLY A CA 1
ATOM 685 C C . GLY A 1 84 ? -11.971 -3.102 13.039 1.00 82.62 84 GLY A C 1
ATOM 686 O O . GLY A 1 84 ? -13.125 -3.457 13.275 1.00 82.62 84 GLY A O 1
ATOM 687 N N . LEU A 1 85 ? -11.396 -2.074 13.668 1.00 78.94 85 LEU A N 1
ATOM 688 C CA . LEU A 1 85 ? -12.058 -1.325 14.740 1.00 78.94 85 LEU A CA 1
ATOM 689 C C . LEU A 1 85 ? -13.226 -0.491 14.245 1.00 78.94 85 LEU A C 1
ATOM 691 O O . LEU A 1 85 ? -14.290 -0.521 14.856 1.00 78.94 85 LEU A O 1
ATOM 695 N N . VAL A 1 86 ? -13.059 0.200 13.114 1.00 83.00 86 VAL A N 1
ATOM 696 C CA . VAL A 1 86 ? -14.165 0.934 12.478 1.00 83.00 86 VAL A CA 1
ATOM 697 C C . VAL A 1 86 ? -15.356 0.015 12.273 1.00 83.00 86 VAL A C 1
ATOM 699 O O . VAL A 1 86 ? -16.476 0.359 12.640 1.00 83.00 86 VAL A O 1
ATOM 702 N N . ARG A 1 87 ? -15.099 -1.180 11.743 1.00 81.81 87 ARG A N 1
ATOM 703 C CA . ARG A 1 87 ? -16.149 -2.151 11.477 1.00 81.81 87 ARG A CA 1
ATOM 704 C C . ARG A 1 87 ? -16.835 -2.652 12.740 1.00 81.81 87 ARG A C 1
ATOM 706 O O . ARG A 1 87 ? -18.042 -2.876 12.722 1.00 81.81 87 ARG A O 1
ATOM 713 N N . LEU A 1 88 ? -16.074 -2.863 13.807 1.00 78.25 88 LEU A N 1
ATOM 714 C CA . LEU A 1 88 ? -16.619 -3.282 15.091 1.00 78.25 88 LEU A CA 1
ATOM 715 C C . LEU A 1 88 ? -17.552 -2.204 15.655 1.00 78.25 88 LEU A C 1
ATOM 717 O O . LEU A 1 88 ? -18.716 -2.490 15.917 1.00 78.25 88 LEU A O 1
ATOM 721 N N . CYS A 1 89 ? -17.100 -0.946 15.676 1.00 75.94 89 CYS A N 1
ATOM 722 C CA . CYS A 1 89 ? -17.929 0.186 16.088 1.00 75.94 89 CYS A CA 1
ATOM 723 C C . CYS A 1 89 ? -19.183 0.367 15.210 1.00 75.94 89 CYS A C 1
ATOM 725 O O . CYS A 1 89 ? -20.232 0.775 15.705 1.00 75.94 89 CYS A O 1
ATOM 727 N N . GLU A 1 90 ? -19.094 0.091 13.906 1.00 77.94 90 GLU A N 1
ATOM 728 C CA . GLU A 1 90 ? -20.240 0.142 12.988 1.00 77.94 90 GLU A CA 1
ATOM 729 C C . GLU A 1 90 ? -21.256 -0.974 13.279 1.00 77.94 90 GLU A C 1
ATOM 731 O O . GLU A 1 90 ? -22.444 -0.680 13.416 1.00 77.94 90 GLU A O 1
ATOM 736 N N . LYS A 1 91 ? -20.804 -2.222 13.480 1.00 75.94 91 LYS A N 1
ATOM 737 C CA . LYS A 1 91 ? -21.677 -3.348 13.865 1.00 75.94 91 LYS A CA 1
ATOM 738 C C . LYS A 1 91 ? -22.369 -3.113 15.211 1.00 75.94 91 LYS A C 1
ATOM 740 O O . LYS A 1 91 ? -23.553 -3.424 15.350 1.00 75.94 91 LYS A O 1
ATOM 745 N N . ASP A 1 92 ? -21.668 -2.533 16.183 1.00 71.62 92 ASP A N 1
ATOM 746 C CA . ASP A 1 92 ? -22.247 -2.229 17.494 1.00 71.62 92 ASP A CA 1
ATOM 747 C C . ASP A 1 92 ? -23.363 -1.182 17.381 1.00 71.62 92 ASP A C 1
ATOM 749 O O . ASP A 1 92 ? -24.456 -1.396 17.912 1.00 71.62 92 ASP A O 1
ATOM 753 N N . ARG A 1 93 ? -23.145 -0.111 16.600 1.00 69.69 93 ARG A N 1
ATOM 754 C CA . ARG A 1 93 ? -24.177 0.903 16.309 1.00 69.69 93 ARG A CA 1
ATOM 755 C C . ARG A 1 93 ? -25.404 0.298 15.621 1.00 69.69 93 ARG A C 1
ATOM 757 O O . ARG A 1 93 ? -26.527 0.641 15.985 1.00 69.69 93 ARG A O 1
ATOM 764 N N . GLU A 1 94 ? -25.207 -0.602 14.660 1.00 73.25 94 GLU A N 1
ATOM 765 C CA . GLU A 1 94 ? -26.297 -1.295 13.954 1.00 73.25 94 GLU A CA 1
ATOM 766 C C . GLU A 1 94 ? -27.102 -2.225 14.872 1.00 73.25 94 GLU A C 1
ATOM 768 O O . GLU A 1 94 ? -28.317 -2.348 14.724 1.00 73.25 94 GLU A O 1
ATOM 773 N N . SER A 1 95 ? -26.448 -2.853 15.852 1.00 68.94 95 SER A N 1
ATOM 774 C CA . SER A 1 95 ? -27.094 -3.768 16.803 1.00 68.94 95 SER A CA 1
ATOM 775 C C . SER A 1 95 ? -27.961 -3.071 17.864 1.00 68.94 95 SER A C 1
ATOM 777 O O . SER A 1 95 ? -28.598 -3.742 18.676 1.00 68.94 95 SER A O 1
ATOM 779 N N . GLY A 1 96 ? -27.987 -1.731 17.891 1.00 58.81 96 GLY A N 1
ATOM 780 C CA . GLY A 1 96 ? -28.679 -0.948 18.921 1.00 58.81 96 GLY A CA 1
ATOM 781 C C . GLY A 1 96 ? -28.014 -1.016 20.301 1.00 58.81 96 GLY A C 1
ATOM 782 O O . GLY A 1 96 ? -28.524 -0.431 21.260 1.00 58.81 96 GLY A O 1
ATOM 783 N N . SER A 1 97 ? -26.871 -1.702 20.406 1.00 55.12 97 SER A N 1
ATOM 784 C CA . SER A 1 97 ? -26.023 -1.688 21.587 1.00 55.12 97 SER A CA 1
ATOM 785 C C . SER A 1 97 ? -25.410 -0.297 21.735 1.00 55.12 97 SER A C 1
ATOM 787 O O . SER A 1 97 ? -24.700 0.192 20.855 1.00 55.12 97 SER A O 1
ATOM 789 N N . LYS A 1 98 ? -25.682 0.367 22.861 1.00 46.88 98 LYS A N 1
ATOM 790 C CA . LYS A 1 98 ? -24.951 1.568 23.273 1.00 46.88 98 LYS A CA 1
ATOM 791 C C . LYS A 1 98 ? -23.570 1.146 23.782 1.00 46.88 98 LYS A C 1
ATOM 793 O O . LYS A 1 98 ? -23.308 1.308 24.966 1.00 46.88 98 LYS A O 1
ATOM 798 N N . ALA A 1 99 ? -22.705 0.605 22.928 1.00 46.59 99 ALA A N 1
ATOM 799 C CA . ALA A 1 99 ? -21.289 0.576 23.269 1.00 46.59 99 ALA A CA 1
ATOM 800 C C . ALA A 1 99 ? -20.835 2.043 23.322 1.00 46.59 99 ALA A C 1
ATOM 802 O O . ALA A 1 99 ? -20.718 2.710 22.290 1.00 46.59 99 ALA A O 1
ATOM 803 N N . GLN A 1 100 ? -20.738 2.601 24.529 1.00 44.75 100 GLN A N 1
ATOM 804 C CA . GLN A 1 100 ? -20.483 4.028 24.746 1.00 44.75 100 GLN A CA 1
ATOM 805 C C . GLN A 1 100 ? -18.988 4.346 24.695 1.00 44.75 100 GLN A C 1
ATOM 807 O O . GLN A 1 100 ? -18.616 5.520 24.663 1.00 44.75 100 GLN A O 1
ATOM 812 N N . SER A 1 101 ? -18.119 3.330 24.652 1.00 51.25 101 SER A N 1
ATOM 813 C CA . SER A 1 101 ? -16.678 3.541 24.548 1.00 51.25 101 SER A CA 1
ATOM 814 C C . SER A 1 101 ? -15.935 2.338 23.962 1.00 51.25 101 SER A C 1
ATOM 816 O O . SER A 1 101 ? -16.337 1.192 24.142 1.00 51.25 101 SER A O 1
ATOM 818 N N . LEU A 1 102 ? -14.787 2.595 23.322 1.00 52.84 102 LEU A N 1
ATOM 819 C CA . LEU A 1 102 ? -13.837 1.547 22.925 1.00 52.84 102 LEU A CA 1
ATOM 820 C C . LEU A 1 102 ? -13.406 0.673 24.118 1.00 52.84 102 LEU A C 1
ATOM 822 O O . LEU A 1 102 ? -13.113 -0.499 23.929 1.00 52.84 102 LEU A O 1
ATOM 826 N N . ASN A 1 103 ? -13.417 1.197 25.346 1.00 49.78 103 ASN A N 1
ATOM 827 C CA . ASN A 1 103 ? -13.033 0.439 26.541 1.00 49.78 103 ASN A CA 1
ATOM 828 C C . ASN A 1 103 ? -13.975 -0.744 26.844 1.00 49.78 103 ASN A C 1
ATOM 830 O O . ASN A 1 103 ? -13.572 -1.654 27.551 1.00 49.78 103 ASN A O 1
ATOM 834 N N . GLU A 1 104 ? -15.202 -0.761 26.312 1.00 50.84 104 GLU A N 1
ATOM 835 C CA . GLU A 1 104 ? -16.117 -1.912 26.440 1.00 50.84 104 GLU A CA 1
ATOM 836 C C . GLU A 1 104 ? -15.826 -3.004 25.398 1.00 50.84 104 GLU A C 1
ATOM 838 O O . GLU A 1 104 ? -16.196 -4.163 25.572 1.00 50.84 104 GLU A O 1
ATOM 843 N N . ILE A 1 105 ? -15.152 -2.625 24.311 1.00 51.03 105 ILE A N 1
ATOM 844 C CA . ILE A 1 105 ? -14.785 -3.488 23.186 1.00 51.03 105 ILE A CA 1
ATOM 845 C C . ILE A 1 105 ? -13.422 -4.156 23.430 1.00 51.03 105 ILE A C 1
ATOM 847 O O . ILE A 1 105 ? -13.167 -5.267 22.959 1.00 51.03 105 ILE A O 1
ATOM 851 N N . TYR A 1 106 ? -12.544 -3.492 24.181 1.00 52.56 106 TYR A N 1
ATOM 852 C CA . TYR A 1 106 ? -11.228 -3.998 24.536 1.00 52.56 106 TYR A CA 1
ATOM 853 C C . TYR A 1 106 ? -11.212 -4.612 25.937 1.00 52.56 106 TYR A C 1
ATOM 855 O O . TYR A 1 106 ? -11.541 -3.952 26.916 1.00 52.56 106 TYR A O 1
ATOM 863 N N . VAL A 1 107 ? -10.694 -5.838 26.058 1.00 51.09 107 VAL A N 1
ATOM 864 C CA . VAL A 1 107 ? -10.125 -6.303 27.332 1.00 51.09 107 VAL A CA 1
ATOM 865 C C . VAL A 1 107 ? -8.763 -5.624 27.471 1.00 51.09 107 VAL A C 1
ATOM 867 O O . VAL A 1 107 ? -7.743 -6.166 27.047 1.00 51.09 107 VAL A O 1
ATOM 870 N N . VAL A 1 108 ? -8.761 -4.383 27.953 1.00 47.50 108 VAL A N 1
ATOM 871 C CA . VAL A 1 108 ? -7.527 -3.643 28.227 1.00 47.50 108 VAL A CA 1
ATOM 872 C C . VAL A 1 108 ? -7.013 -4.068 29.608 1.00 47.50 108 VAL A C 1
ATOM 874 O O . VAL A 1 108 ? -7.827 -4.196 30.522 1.00 47.50 108 VAL A O 1
ATOM 877 N N . PRO A 1 109 ? -5.702 -4.305 29.801 1.00 48.12 109 PRO A N 1
ATOM 878 C CA . PRO A 1 109 ? -5.135 -4.399 31.144 1.00 48.12 109 PRO A CA 1
ATOM 879 C C . PRO A 1 109 ? -5.512 -3.154 31.955 1.00 48.12 109 PRO A C 1
ATOM 881 O O . PRO A 1 109 ? -5.511 -2.061 31.396 1.00 48.12 109 PRO A O 1
ATOM 884 N N . ASP A 1 110 ? -5.765 -3.291 33.260 1.00 49.91 110 ASP A N 1
ATOM 885 C CA . ASP A 1 110 ? -6.250 -2.206 34.142 1.00 49.91 110 ASP A CA 1
ATOM 886 C C . ASP A 1 110 ? -5.375 -0.927 34.147 1.00 49.91 110 ASP A C 1
ATOM 888 O O . ASP A 1 110 ? -5.762 0.102 34.697 1.00 49.91 110 ASP A O 1
ATOM 892 N N . THR A 1 111 ? -4.181 -0.984 33.551 1.00 48.41 111 THR A N 1
ATOM 893 C CA . THR A 1 111 ? -3.192 0.097 33.460 1.00 48.41 111 THR A CA 1
ATOM 894 C C . THR A 1 111 ? -3.202 0.874 32.142 1.00 48.41 111 THR A C 1
ATOM 896 O O . THR A 1 111 ? -2.483 1.863 32.045 1.00 48.41 111 THR A O 1
ATOM 899 N N . LEU A 1 112 ? -3.947 0.433 31.126 1.00 55.72 112 LEU A N 1
ATOM 900 C CA . LEU A 1 112 ? -3.997 1.055 29.798 1.00 55.72 112 LEU A CA 1
ATOM 901 C C . LEU A 1 112 ? -5.440 1.441 29.456 1.00 55.72 112 LEU A C 1
ATOM 903 O O . LEU A 1 112 ? -6.397 0.794 29.880 1.00 55.72 112 LEU A O 1
ATOM 907 N N . THR A 1 113 ? -5.616 2.485 28.654 1.00 64.56 113 THR A N 1
ATOM 908 C CA . THR A 1 113 ? -6.900 2.787 28.014 1.00 64.56 113 THR A CA 1
ATOM 909 C C . THR A 1 113 ? -6.917 2.237 26.587 1.00 64.56 113 THR A C 1
ATOM 911 O O . THR A 1 113 ? -5.874 2.042 25.960 1.00 64.56 113 THR A O 1
ATOM 914 N N . ALA A 1 114 ? -8.102 2.021 26.008 1.00 64.00 114 ALA A N 1
ATOM 915 C CA . ALA A 1 114 ? -8.197 1.679 24.587 1.00 64.00 114 ALA A CA 1
ATOM 916 C C . ALA A 1 114 ? -7.594 2.771 23.679 1.00 64.00 114 ALA A C 1
ATOM 918 O O . ALA A 1 114 ? -7.229 2.492 22.541 1.00 64.00 114 ALA A O 1
ATOM 919 N N . GLN A 1 115 ? -7.488 4.010 24.174 1.00 68.00 115 GLN A N 1
ATOM 920 C CA . GLN A 1 115 ? -6.838 5.111 23.463 1.00 68.00 115 GLN A CA 1
ATOM 921 C C . GLN A 1 115 ? -5.314 4.950 23.438 1.00 68.00 115 GLN A C 1
ATOM 923 O O . GLN A 1 115 ? -4.716 5.191 22.393 1.00 68.00 115 GLN A O 1
ATOM 928 N N . ASP A 1 116 ? -4.712 4.476 24.530 1.00 70.69 116 ASP A N 1
ATOM 929 C CA . ASP A 1 116 ? -3.269 4.206 24.601 1.00 70.69 116 ASP A CA 1
ATOM 930 C C . ASP A 1 116 ? -2.892 3.075 23.642 1.00 70.69 116 ASP A C 1
ATOM 932 O O . ASP A 1 116 ? -2.017 3.235 22.796 1.00 70.69 116 ASP A O 1
ATOM 936 N N . LEU A 1 117 ? -3.665 1.981 23.651 1.00 69.25 117 LEU A N 1
ATOM 937 C CA . LEU A 1 117 ? -3.481 0.881 22.699 1.00 69.25 117 LEU A CA 1
ATOM 938 C C . LEU A 1 117 ? -3.639 1.331 21.243 1.00 69.25 117 LEU A C 1
ATOM 940 O O . LEU A 1 117 ? -2.939 0.829 20.368 1.00 69.25 117 LEU A O 1
ATOM 944 N N . LEU A 1 118 ? -4.559 2.256 20.959 1.00 74.81 118 LEU A N 1
ATOM 945 C CA . LEU A 1 118 ? -4.723 2.821 19.621 1.00 74.81 118 LEU A CA 1
ATOM 946 C C . LEU A 1 118 ? -3.527 3.667 19.200 1.00 74.81 118 LEU A C 1
ATOM 948 O O . LEU A 1 118 ? -3.091 3.583 18.054 1.00 74.81 118 LEU A O 1
ATOM 952 N N . LYS A 1 119 ? -3.017 4.498 20.104 1.00 80.94 119 LYS A N 1
ATOM 953 C CA . LYS A 1 119 ? -1.861 5.343 19.835 1.00 80.94 119 LYS A CA 1
ATOM 954 C C . LYS A 1 119 ? -0.624 4.484 19.568 1.00 80.94 119 LYS A C 1
ATOM 956 O O . LYS A 1 119 ? -0.052 4.598 18.485 1.00 80.94 119 LYS A O 1
ATOM 961 N N . GLU A 1 120 ? -0.314 3.559 20.473 1.00 81.19 120 GLU A N 1
ATOM 962 C CA . GLU A 1 120 ? 0.845 2.666 20.382 1.00 81.19 120 GLU A CA 1
ATOM 963 C C . GLU A 1 120 ? 0.731 1.702 19.187 1.00 81.19 120 GLU A C 1
ATOM 965 O O . GLU A 1 120 ? 1.612 1.643 18.337 1.00 81.19 120 GLU A O 1
ATOM 970 N N . SER A 1 121 ? -0.392 0.985 19.046 1.00 79.88 121 SER A N 1
ATOM 971 C CA . SER A 1 121 ? -0.515 -0.108 18.056 1.00 79.88 121 SER A CA 1
ATOM 972 C C . SER A 1 121 ? -0.791 0.362 16.626 1.00 79.88 121 SER A C 1
ATOM 974 O O . SER A 1 121 ? -0.798 -0.450 15.698 1.00 79.88 121 SER A O 1
ATOM 976 N N . VAL A 1 122 ? -1.108 1.645 16.431 1.00 86.06 122 VAL A N 1
ATOM 977 C CA . VAL A 1 122 ? -1.456 2.188 15.113 1.00 86.06 122 VAL A CA 1
ATOM 978 C C . VAL A 1 122 ? -0.619 3.395 14.768 1.00 86.06 122 VAL A C 1
ATOM 980 O O . VAL A 1 122 ? 0.034 3.407 13.730 1.00 86.06 122 VAL A O 1
ATOM 983 N N . ILE A 1 123 ? -0.723 4.450 15.570 1.00 87.62 123 ILE A N 1
ATOM 984 C CA . ILE A 1 123 ? -0.206 5.760 15.185 1.00 87.62 123 ILE A CA 1
ATOM 985 C C . ILE A 1 123 ? 1.313 5.726 15.239 1.00 87.62 123 ILE A C 1
ATOM 987 O O . ILE A 1 123 ? 1.954 6.043 14.239 1.00 87.62 123 ILE A O 1
ATOM 991 N N . GLU A 1 124 ? 1.868 5.266 16.357 1.00 89.81 124 GLU A N 1
ATOM 992 C CA . GLU A 1 124 ? 3.311 5.136 16.549 1.00 89.81 124 GLU A CA 1
ATOM 993 C C . GLU A 1 124 ? 3.915 4.122 15.575 1.00 89.81 124 GLU A C 1
ATOM 995 O O . GLU A 1 124 ? 4.949 4.406 14.977 1.00 89.81 124 GLU A O 1
ATOM 1000 N N . GLU A 1 125 ? 3.244 2.996 15.313 1.00 90.88 125 GLU A N 1
ATOM 1001 C CA . GLU A 1 125 ? 3.675 2.012 14.307 1.00 90.88 125 GLU A CA 1
ATOM 1002 C C . GLU A 1 125 ? 3.716 2.601 12.887 1.00 90.88 125 GLU A C 1
ATOM 1004 O O . GLU A 1 125 ? 4.707 2.449 12.166 1.00 90.88 125 GLU A O 1
ATOM 1009 N N . ILE A 1 126 ? 2.672 3.333 12.473 1.00 91.44 126 ILE A N 1
ATOM 1010 C CA . ILE A 1 126 ? 2.652 3.996 11.162 1.00 91.44 126 ILE A CA 1
ATOM 1011 C C . ILE A 1 126 ? 3.749 5.059 11.095 1.00 91.44 126 ILE A C 1
ATOM 1013 O O . ILE A 1 126 ? 4.509 5.088 10.127 1.00 91.44 126 ILE A O 1
ATOM 1017 N N . VAL A 1 127 ? 3.853 5.938 12.095 1.00 91.06 127 VAL A N 1
ATOM 1018 C CA . VAL A 1 127 ? 4.855 7.012 12.097 1.00 91.06 127 VAL A CA 1
ATOM 1019 C C . VAL A 1 127 ? 6.270 6.431 12.112 1.00 91.06 127 VAL A C 1
ATOM 1021 O O . VAL A 1 127 ? 7.105 6.866 11.315 1.00 91.06 127 VAL A O 1
ATOM 1024 N N . SER A 1 128 ? 6.525 5.408 12.926 1.00 91.19 128 SER A N 1
ATOM 1025 C CA . SER A 1 128 ? 7.817 4.724 13.016 1.00 91.19 128 SER A CA 1
ATOM 1026 C C . SER A 1 128 ? 8.202 4.059 11.702 1.00 91.19 128 SER A C 1
ATOM 1028 O O . SER A 1 128 ? 9.329 4.243 11.247 1.00 91.19 128 SER A O 1
ATOM 1030 N N . ALA A 1 129 ? 7.278 3.361 11.033 1.00 91.00 129 ALA A N 1
ATOM 1031 C CA . ALA A 1 129 ? 7.535 2.769 9.720 1.00 91.00 129 ALA A CA 1
ATOM 1032 C C . ALA A 1 129 ? 7.878 3.836 8.665 1.00 91.00 129 ALA A C 1
ATOM 1034 O O . ALA A 1 129 ? 8.826 3.680 7.890 1.00 91.00 129 ALA A O 1
ATOM 1035 N N . MET A 1 130 ? 7.157 4.962 8.670 1.00 90.75 130 MET A N 1
ATOM 1036 C CA . MET A 1 130 ? 7.442 6.095 7.784 1.00 90.75 130 MET A CA 1
ATOM 1037 C C . MET A 1 130 ? 8.854 6.650 8.029 1.00 90.75 130 MET A C 1
ATOM 1039 O O . MET A 1 130 ? 9.621 6.832 7.082 1.00 90.75 130 MET A O 1
ATOM 1043 N N . VAL A 1 131 ? 9.226 6.881 9.292 1.00 89.50 131 VAL A N 1
ATOM 1044 C CA . VAL A 1 131 ? 10.555 7.393 9.673 1.00 89.50 131 VAL A CA 1
ATOM 1045 C C . VAL A 1 131 ? 11.658 6.385 9.344 1.00 89.50 131 VAL A C 1
ATOM 1047 O O . VAL A 1 131 ? 12.669 6.762 8.753 1.00 89.50 131 VAL A O 1
ATOM 1050 N N . TYR A 1 132 ? 11.453 5.104 9.652 1.00 90.06 132 TYR A N 1
ATOM 1051 C CA . TYR A 1 132 ? 12.387 4.014 9.358 1.00 90.06 132 TYR A CA 1
ATOM 1052 C C . TYR A 1 132 ? 12.711 3.918 7.863 1.00 90.06 132 TYR A C 1
ATOM 1054 O O . TYR A 1 132 ? 13.861 3.705 7.477 1.00 90.06 132 TYR A O 1
ATOM 1062 N N . ARG A 1 133 ? 11.713 4.143 7.001 1.00 87.25 133 ARG A N 1
ATOM 1063 C CA . ARG A 1 133 ? 11.877 4.181 5.540 1.00 87.25 133 ARG A CA 1
ATOM 1064 C C . ARG A 1 133 ? 12.444 5.494 5.002 1.00 87.25 133 ARG A C 1
ATOM 1066 O O . ARG A 1 133 ? 12.533 5.657 3.786 1.00 87.25 133 ARG A O 1
ATOM 1073 N N . GLY A 1 134 ? 12.834 6.417 5.879 1.00 87.25 134 GLY A N 1
ATOM 1074 C CA . GLY A 1 134 ? 13.379 7.714 5.496 1.00 87.25 134 GLY A CA 1
ATOM 1075 C C . GLY A 1 134 ? 12.354 8.609 4.803 1.00 87.25 134 GLY A C 1
ATOM 1076 O O . GLY A 1 134 ? 12.744 9.469 4.010 1.00 87.25 134 GLY A O 1
ATOM 1077 N N . ALA A 1 135 ? 11.057 8.401 5.059 1.00 89.62 135 ALA A N 1
ATOM 1078 C CA . ALA A 1 135 ? 10.020 9.267 4.529 1.00 89.62 135 ALA A CA 1
ATOM 1079 C C . ALA A 1 135 ? 10.192 10.679 5.087 1.00 89.62 135 ALA A C 1
ATOM 1081 O O . ALA A 1 135 ? 10.376 10.879 6.292 1.00 89.62 135 ALA A O 1
ATOM 1082 N N . ARG A 1 136 ? 10.080 11.676 4.214 1.00 89.12 136 ARG A N 1
ATOM 1083 C CA . ARG A 1 136 ? 10.068 13.090 4.596 1.00 89.12 136 ARG A CA 1
ATOM 1084 C C . ARG A 1 136 ? 8.938 13.824 3.898 1.00 89.12 136 ARG A C 1
ATOM 1086 O O . ARG A 1 136 ? 8.514 13.426 2.819 1.00 89.12 136 ARG A O 1
ATOM 1093 N N . MET A 1 137 ? 8.462 14.889 4.530 1.00 87.38 137 MET A N 1
ATOM 1094 C CA . MET A 1 137 ? 7.502 15.798 3.913 1.00 87.38 137 MET A CA 1
ATOM 1095 C C . MET A 1 137 ? 8.255 16.889 3.159 1.00 87.38 137 MET A C 1
ATOM 1097 O O . MET A 1 137 ? 9.064 17.599 3.754 1.00 87.38 137 MET A O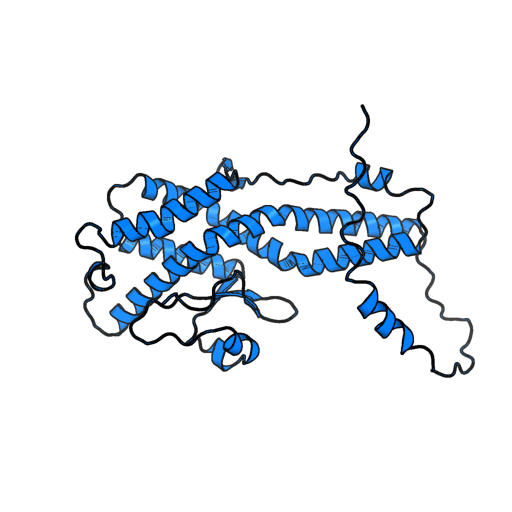 1
ATOM 1101 N N . GLU A 1 138 ? 7.959 17.047 1.874 1.00 87.00 138 GLU A N 1
ATOM 1102 C CA . GLU A 1 138 ? 8.315 18.232 1.092 1.00 87.00 138 GLU A CA 1
ATOM 1103 C C . GLU A 1 138 ? 7.015 18.889 0.616 1.00 87.00 138 GLU A C 1
ATOM 1105 O O . GLU A 1 138 ? 6.296 18.369 -0.240 1.00 87.00 138 GLU A O 1
ATOM 1110 N N . GLY A 1 139 ? 6.646 20.009 1.246 1.00 85.25 139 GLY A N 1
ATOM 1111 C CA . GLY A 1 139 ? 5.314 20.592 1.078 1.00 85.25 139 GLY A CA 1
ATOM 1112 C C . GLY A 1 139 ? 4.219 19.619 1.531 1.00 85.25 139 GLY A C 1
ATOM 1113 O O . GLY A 1 139 ? 4.204 19.202 2.686 1.00 85.25 139 GLY A O 1
ATOM 1114 N N . ASN A 1 140 ? 3.324 19.243 0.612 1.00 83.00 140 ASN A N 1
ATOM 1115 C CA . ASN A 1 140 ? 2.215 18.309 0.861 1.00 83.00 140 ASN A CA 1
ATOM 1116 C C . ASN A 1 140 ? 2.483 16.888 0.336 1.00 83.00 140 ASN A C 1
ATOM 1118 O O . ASN A 1 140 ? 1.536 16.121 0.162 1.00 83.00 140 ASN A O 1
ATOM 1122 N N . GLN A 1 141 ? 3.737 16.539 0.043 1.00 85.94 141 GLN A N 1
ATOM 1123 C CA . GLN A 1 141 ? 4.094 15.248 -0.543 1.00 85.94 141 GLN A CA 1
ATOM 1124 C C . GLN A 1 141 ? 5.075 14.474 0.336 1.00 85.94 141 GLN A C 1
ATOM 1126 O O . GLN A 1 141 ? 6.047 15.031 0.851 1.00 85.94 141 GLN A O 1
ATOM 1131 N N . ILE A 1 142 ? 4.827 13.170 0.462 1.00 88.50 142 ILE A N 1
ATOM 1132 C CA . ILE A 1 142 ? 5.787 12.205 0.994 1.00 88.50 142 ILE A CA 1
ATOM 1133 C C . ILE A 1 142 ? 6.859 11.928 -0.060 1.00 88.50 142 ILE A C 1
ATOM 113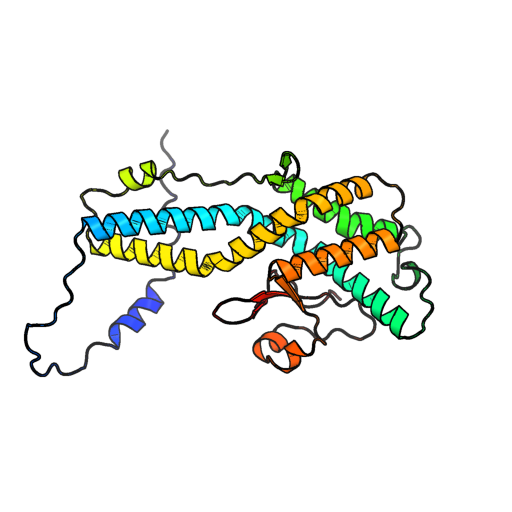5 O O . ILE A 1 142 ? 6.563 11.426 -1.144 1.00 88.50 142 ILE A O 1
ATOM 1139 N N . ILE A 1 143 ? 8.114 12.181 0.298 1.00 87.75 143 ILE A N 1
ATOM 1140 C CA . ILE A 1 143 ? 9.289 11.784 -0.474 1.00 87.75 143 ILE A CA 1
ATOM 1141 C C . ILE A 1 143 ? 9.947 10.592 0.218 1.00 87.75 143 ILE A C 1
ATOM 1143 O O . ILE A 1 143 ? 10.218 10.637 1.420 1.00 87.75 143 ILE A O 1
ATOM 1147 N N . LEU A 1 144 ? 10.212 9.532 -0.547 1.00 86.62 144 LEU A N 1
ATOM 1148 C CA . LEU A 1 144 ? 10.942 8.343 -0.103 1.00 86.62 144 LEU A CA 1
ATOM 1149 C C . LEU A 1 144 ? 12.314 8.310 -0.775 1.00 86.62 144 LEU A C 1
ATOM 1151 O O . LEU A 1 144 ? 12.444 8.701 -1.934 1.00 86.62 144 LEU A O 1
ATOM 1155 N N . GLN A 1 145 ? 13.337 7.826 -0.069 1.00 75.06 145 GLN A N 1
ATOM 1156 C CA . GLN A 1 145 ? 14.628 7.563 -0.701 1.00 75.06 145 GLN A CA 1
ATOM 1157 C C . GLN A 1 145 ? 14.501 6.346 -1.627 1.00 75.06 145 GLN A C 1
ATOM 1159 O O . GLN A 1 145 ? 14.220 5.230 -1.186 1.00 75.06 145 GLN A O 1
ATOM 1164 N N . GLU A 1 146 ? 14.685 6.572 -2.926 1.00 69.94 146 GLU A N 1
ATOM 1165 C CA . GLU A 1 146 ? 14.759 5.515 -3.932 1.00 69.94 146 GLU A CA 1
ATOM 1166 C C . GLU A 1 146 ? 16.211 5.017 -4.024 1.00 69.94 146 GLU A C 1
ATOM 1168 O O . GLU A 1 146 ? 17.140 5.804 -4.191 1.00 69.94 146 GLU A O 1
ATOM 1173 N N . ASN A 1 147 ? 16.426 3.703 -3.910 1.00 57.22 147 ASN A N 1
ATOM 1174 C CA . ASN A 1 147 ? 17.777 3.124 -3.838 1.00 57.22 147 ASN A CA 1
ATOM 1175 C C . ASN A 1 147 ? 18.440 2.883 -5.205 1.00 57.22 147 ASN A C 1
ATOM 1177 O O . ASN A 1 147 ? 19.574 2.407 -5.248 1.00 57.22 147 ASN A O 1
ATOM 1181 N N . HIS A 1 148 ? 17.765 3.168 -6.321 1.00 56.28 148 HIS A N 1
ATOM 1182 C CA . HIS A 1 148 ? 18.232 2.728 -7.635 1.00 56.28 148 HIS A CA 1
ATOM 1183 C C . HIS A 1 148 ? 18.059 3.805 -8.708 1.00 56.28 148 HIS A C 1
ATOM 1185 O O . HIS A 1 148 ? 17.001 3.930 -9.317 1.00 56.28 148 HIS A O 1
ATOM 1191 N N . SER A 1 149 ? 19.137 4.535 -8.997 1.00 53.53 149 SER A N 1
ATOM 1192 C CA . SER A 1 149 ? 19.274 5.308 -10.234 1.00 53.53 149 SER A CA 1
ATOM 1193 C C . SER A 1 149 ? 20.277 4.618 -11.163 1.00 53.53 149 SER A C 1
ATOM 1195 O O . SER A 1 149 ? 21.445 4.998 -11.230 1.00 53.53 149 SER A O 1
ATOM 1197 N N . GLU A 1 150 ? 19.847 3.579 -11.878 1.00 58.88 150 GLU A N 1
ATOM 1198 C CA . GLU A 1 150 ? 20.529 3.235 -13.133 1.00 58.88 150 GLU A CA 1
ATOM 1199 C C . GLU A 1 150 ? 20.177 4.337 -14.138 1.00 58.88 150 GLU A C 1
ATOM 1201 O O . GLU A 1 150 ? 19.002 4.593 -14.375 1.00 58.88 150 GLU A O 1
ATOM 1206 N N . THR A 1 151 ? 21.155 5.076 -14.657 1.00 61.97 151 THR A N 1
ATOM 1207 C CA . THR A 1 151 ? 20.886 6.119 -15.656 1.00 61.97 151 THR A CA 1
ATOM 1208 C C . THR A 1 151 ? 20.744 5.495 -17.045 1.00 61.97 151 THR A C 1
ATOM 1210 O O . THR A 1 151 ? 21.276 4.419 -17.315 1.00 61.97 151 THR A O 1
ATOM 1213 N N . GLU A 1 152 ? 20.058 6.182 -17.960 1.00 60.59 152 GLU A N 1
ATOM 1214 C CA . GLU A 1 152 ? 19.968 5.766 -19.370 1.00 60.59 152 GLU A CA 1
ATOM 1215 C C . GLU A 1 152 ? 21.370 5.630 -20.007 1.00 60.59 152 GLU A C 1
ATOM 1217 O O . GLU A 1 152 ? 21.601 4.727 -20.810 1.00 60.59 152 GLU A O 1
ATOM 1222 N N . GLU A 1 153 ? 22.335 6.442 -19.556 1.00 61.88 153 GLU A N 1
ATOM 1223 C CA . GLU A 1 153 ? 23.760 6.348 -19.910 1.00 61.88 153 GLU A CA 1
ATOM 1224 C C . GLU A 1 153 ? 24.410 5.032 -19.455 1.00 61.88 153 GLU A C 1
ATOM 1226 O O . GLU A 1 153 ? 25.216 4.464 -20.191 1.00 61.88 153 GLU A O 1
ATOM 1231 N N . ASN A 1 154 ? 24.027 4.490 -18.292 1.00 68.19 154 ASN A N 1
ATOM 1232 C CA . ASN A 1 154 ? 24.537 3.198 -17.824 1.00 68.19 154 ASN A CA 1
ATOM 1233 C C . ASN A 1 154 ? 24.070 2.051 -18.726 1.00 68.19 154 ASN A C 1
ATOM 1235 O O . ASN A 1 154 ? 24.804 1.085 -18.907 1.00 68.19 154 ASN A O 1
ATOM 1239 N N . ILE A 1 155 ? 22.873 2.154 -19.311 1.00 65.94 155 ILE A N 1
ATOM 1240 C CA . ILE A 1 155 ? 22.372 1.158 -20.267 1.00 65.94 155 ILE A CA 1
ATOM 1241 C C . ILE A 1 155 ? 23.020 1.350 -21.629 1.00 65.94 155 ILE A C 1
ATOM 1243 O O . ILE A 1 155 ? 23.464 0.369 -22.207 1.00 65.94 155 ILE A O 1
ATOM 1247 N N . GLN A 1 156 ? 23.128 2.584 -22.127 1.00 64.81 156 GLN A N 1
ATOM 1248 C CA . GLN A 1 156 ? 23.834 2.851 -23.384 1.00 64.81 156 GLN A CA 1
ATOM 1249 C C . GLN A 1 156 ? 25.292 2.372 -23.333 1.00 64.81 156 GLN A C 1
ATOM 1251 O O . GLN A 1 156 ? 25.788 1.859 -24.327 1.00 64.81 156 GLN A O 1
ATOM 1256 N N . GLY A 1 157 ? 25.952 2.474 -22.174 1.00 62.50 157 GLY A N 1
ATOM 1257 C CA . GLY A 1 157 ? 27.288 1.913 -21.954 1.00 62.50 157 GLY A CA 1
ATOM 1258 C C . GLY A 1 157 ? 27.324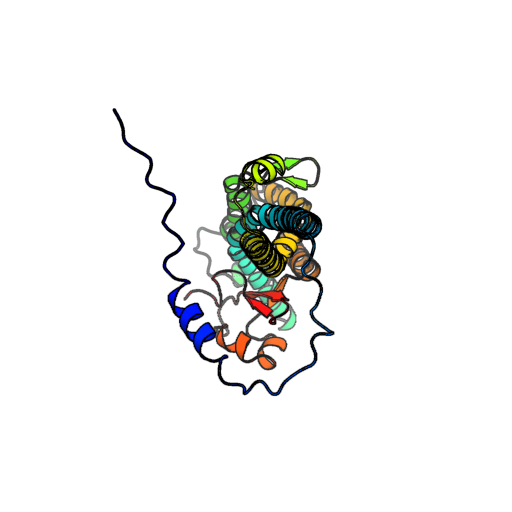 0.398 -21.699 1.00 62.50 157 GLY A C 1
ATOM 1259 O O . GLY A 1 157 ? 28.362 -0.220 -21.918 1.00 62.50 157 GLY A O 1
ATOM 1260 N N . ALA A 1 158 ? 26.227 -0.213 -21.234 1.00 63.78 158 ALA A N 1
ATOM 1261 C CA . ALA A 1 158 ? 26.128 -1.659 -20.989 1.00 63.78 158 ALA A CA 1
ATOM 1262 C C . ALA A 1 158 ? 25.676 -2.460 -22.221 1.00 63.78 158 ALA A C 1
ATOM 1264 O O . ALA A 1 158 ? 25.980 -3.652 -22.322 1.00 63.78 158 ALA A O 1
ATOM 1265 N N . VAL A 1 159 ? 24.963 -1.817 -23.150 1.00 67.94 159 VAL A N 1
ATOM 1266 C CA . VAL A 1 159 ? 24.675 -2.352 -24.481 1.00 67.94 159 VAL A CA 1
ATOM 1267 C C . VAL A 1 159 ? 25.991 -2.338 -25.259 1.00 67.94 159 VAL A C 1
ATOM 1269 O O . VAL A 1 159 ? 26.368 -1.334 -25.854 1.00 67.94 159 VAL A O 1
ATOM 1272 N N . SER A 1 160 ? 26.719 -3.455 -25.197 1.00 64.56 160 SER A N 1
ATOM 1273 C CA . SER A 1 160 ? 27.923 -3.657 -26.006 1.00 64.56 160 SER A CA 1
ATOM 1274 C C . SER A 1 160 ? 27.537 -3.804 -27.477 1.00 64.56 160 SER A C 1
ATOM 1276 O O . SER A 1 160 ? 26.478 -4.359 -27.796 1.00 64.56 160 SER A O 1
ATOM 1278 N N . ASP A 1 161 ? 28.441 -3.412 -28.375 1.00 66.00 161 ASP A N 1
ATOM 1279 C CA . ASP A 1 161 ? 28.369 -3.774 -29.794 1.00 66.00 161 ASP A CA 1
ATOM 1280 C C . ASP A 1 161 ? 28.238 -5.303 -29.988 1.00 66.00 161 ASP A C 1
ATOM 1282 O O . ASP A 1 161 ? 27.687 -5.754 -30.991 1.00 66.00 161 ASP A O 1
ATOM 1286 N N . ASP A 1 162 ? 28.643 -6.095 -28.987 1.00 69.00 162 ASP A N 1
ATOM 1287 C CA . ASP A 1 162 ? 28.566 -7.560 -28.972 1.00 69.00 162 ASP A CA 1
ATOM 1288 C C . ASP A 1 162 ? 27.165 -8.140 -28.711 1.00 69.00 162 ASP A C 1
ATOM 1290 O O . ASP A 1 162 ? 26.975 -9.352 -28.830 1.00 69.00 162 ASP A O 1
ATOM 1294 N N . TRP A 1 163 ? 26.175 -7.334 -28.307 1.00 84.06 163 TRP A N 1
ATOM 1295 C CA . TRP A 1 163 ? 24.831 -7.863 -28.048 1.00 84.06 163 TRP A CA 1
ATOM 1296 C C . TRP A 1 163 ? 24.171 -8.287 -29.354 1.00 84.06 163 TRP A C 1
ATOM 1298 O O . TRP A 1 163 ? 24.015 -7.478 -30.272 1.00 84.06 163 TRP A O 1
ATOM 1308 N N . SER A 1 164 ? 23.724 -9.538 -29.431 1.00 87.50 164 SER A N 1
ATOM 1309 C CA . SER A 1 164 ? 22.922 -9.996 -30.562 1.00 87.50 164 SER A CA 1
ATOM 1310 C C . SER A 1 164 ? 21.513 -9.396 -30.505 1.00 87.50 164 SER A C 1
ATOM 1312 O O . SER A 1 164 ? 21.029 -9.003 -29.441 1.00 87.50 164 SER A O 1
ATOM 1314 N N . ASP A 1 165 ? 20.813 -9.357 -31.638 1.00 87.75 165 ASP A N 1
ATOM 1315 C CA . ASP A 1 165 ? 19.415 -8.898 -31.676 1.00 87.75 165 ASP A CA 1
ATOM 1316 C C . ASP A 1 165 ? 18.521 -9.746 -30.757 1.00 87.75 165 ASP A C 1
ATOM 1318 O O . ASP A 1 165 ? 17.640 -9.230 -30.069 1.00 87.75 165 ASP A O 1
ATOM 1322 N N . ARG A 1 166 ? 18.846 -11.037 -30.623 1.00 87.00 166 ARG A N 1
ATOM 1323 C CA . ARG A 1 166 ? 18.203 -11.953 -29.678 1.00 87.00 166 ARG A CA 1
ATOM 1324 C C . ARG A 1 166 ? 18.412 -11.548 -28.215 1.00 87.00 166 ARG A C 1
ATOM 1326 O O . ARG A 1 166 ? 17.490 -11.699 -27.412 1.00 87.00 166 ARG A O 1
ATOM 1333 N N . ASP A 1 167 ? 19.596 -11.054 -27.853 1.00 87.69 167 ASP A N 1
ATOM 1334 C CA . ASP A 1 167 ? 19.859 -10.565 -26.494 1.00 87.69 167 ASP A CA 1
ATOM 1335 C C . ASP A 1 167 ? 19.008 -9.323 -26.206 1.00 87.69 167 ASP A C 1
ATOM 1337 O O . ASP A 1 167 ? 18.359 -9.238 -25.161 1.00 87.69 167 ASP A O 1
ATOM 1341 N N . ILE A 1 168 ? 18.927 -8.402 -27.173 1.00 88.06 168 ILE A N 1
ATOM 1342 C CA . ILE A 1 168 ? 18.096 -7.195 -27.079 1.00 88.06 168 ILE A CA 1
ATOM 1343 C C . ILE A 1 168 ? 16.618 -7.569 -26.891 1.00 88.06 168 ILE A C 1
ATOM 1345 O O . ILE A 1 168 ? 15.953 -7.055 -25.986 1.00 88.06 168 ILE A O 1
ATOM 1349 N N . GLU A 1 169 ? 16.100 -8.502 -27.692 1.00 90.56 169 GLU A N 1
ATOM 1350 C CA . GLU A 1 169 ? 14.726 -8.994 -27.567 1.00 90.56 169 GLU A CA 1
ATOM 1351 C C . GLU A 1 169 ? 14.450 -9.643 -26.208 1.00 90.56 169 GLU A C 1
ATOM 1353 O O . GLU A 1 169 ? 13.404 -9.389 -25.602 1.00 90.56 169 GLU A O 1
ATOM 1358 N N . MET A 1 170 ? 15.385 -10.448 -25.697 1.00 90.38 170 MET A N 1
ATOM 1359 C CA . MET A 1 170 ? 15.262 -11.072 -24.380 1.00 90.38 170 MET A CA 1
ATOM 1360 C C . MET A 1 170 ? 15.111 -10.014 -23.277 1.00 90.38 170 MET A C 1
ATOM 1362 O O . MET A 1 170 ? 14.201 -10.124 -22.449 1.00 90.38 170 MET A O 1
ATOM 1366 N N . PHE A 1 171 ? 15.937 -8.964 -23.289 1.00 88.94 171 PHE A N 1
ATOM 1367 C CA . PHE A 1 171 ? 15.825 -7.867 -22.324 1.00 88.94 171 PHE A CA 1
ATOM 1368 C C . PHE A 1 171 ? 14.525 -7.070 -22.487 1.00 88.94 171 PHE A C 1
ATOM 1370 O O . PHE A 1 171 ? 13.886 -6.738 -21.486 1.00 88.94 171 PHE A O 1
ATOM 1377 N N . ILE A 1 172 ? 14.066 -6.822 -23.720 1.00 91.25 172 ILE A N 1
ATOM 1378 C CA . ILE A 1 172 ? 12.753 -6.204 -23.969 1.00 91.25 172 ILE A CA 1
ATOM 1379 C C . ILE A 1 172 ? 11.638 -7.024 -23.310 1.00 91.25 172 ILE A C 1
ATOM 1381 O O . ILE A 1 172 ? 10.777 -6.459 -22.632 1.00 91.25 172 ILE A O 1
ATOM 1385 N N . GLN A 1 173 ? 11.641 -8.350 -23.478 1.00 92.19 173 GLN A N 1
ATOM 1386 C CA . GLN A 1 173 ? 10.628 -9.216 -22.867 1.00 92.19 173 GLN A CA 1
ATOM 1387 C C . GLN A 1 173 ? 10.725 -9.228 -21.340 1.00 92.19 173 GLN A C 1
ATOM 1389 O O . GLN A 1 173 ? 9.694 -9.181 -20.664 1.00 92.19 173 GLN A O 1
ATOM 1394 N N . GLN A 1 174 ? 11.940 -9.221 -20.787 1.00 90.56 174 GLN A N 1
ATOM 1395 C CA . GLN A 1 174 ? 12.154 -9.108 -19.346 1.00 90.56 174 GLN A CA 1
ATOM 1396 C C . GLN A 1 174 ? 11.570 -7.801 -18.792 1.00 90.56 174 GLN A C 1
ATOM 1398 O O . GLN A 1 174 ? 10.786 -7.841 -17.842 1.00 90.56 174 GLN A O 1
ATOM 1403 N N . TYR A 1 175 ? 11.870 -6.653 -19.410 1.00 91.25 175 TYR A N 1
ATOM 1404 C CA . TYR A 1 175 ? 11.308 -5.367 -18.991 1.00 91.25 175 TYR A CA 1
ATOM 1405 C C . TYR A 1 175 ? 9.787 -5.322 -19.154 1.00 91.25 175 TYR A C 1
ATOM 1407 O O . TYR A 1 175 ? 9.092 -4.826 -18.270 1.00 91.25 175 TYR A O 1
ATOM 1415 N N . LYS A 1 176 ? 9.229 -5.893 -20.228 1.00 91.94 176 LYS A N 1
ATOM 1416 C CA . LYS A 1 176 ? 7.769 -5.998 -20.406 1.00 91.94 176 LYS A CA 1
ATOM 1417 C C . LYS A 1 176 ? 7.111 -6.822 -19.301 1.00 91.94 176 LYS A C 1
ATOM 1419 O O . LYS A 1 176 ? 6.063 -6.420 -18.789 1.00 91.94 176 LYS A O 1
ATOM 1424 N N . ALA A 1 177 ? 7.717 -7.942 -18.909 1.00 87.69 177 ALA A N 1
ATOM 1425 C CA . ALA A 1 177 ? 7.240 -8.752 -17.792 1.00 87.69 177 ALA A CA 1
ATOM 1426 C C . ALA A 1 177 ? 7.303 -7.976 -16.466 1.00 87.69 177 ALA A C 1
ATOM 1428 O O . ALA A 1 177 ? 6.353 -8.018 -15.681 1.00 87.69 177 ALA A O 1
ATOM 1429 N N . GLU A 1 178 ? 8.376 -7.215 -16.247 1.00 87.62 178 GLU A N 1
ATOM 1430 C CA . GLU A 1 178 ? 8.546 -6.365 -15.070 1.00 87.62 178 GLU A CA 1
ATOM 1431 C C . GLU A 1 178 ? 7.486 -5.256 -15.001 1.00 87.62 178 GLU A C 1
ATOM 1433 O O . GLU A 1 178 ? 6.792 -5.128 -13.993 1.00 87.62 178 GLU A O 1
ATOM 1438 N N . ILE A 1 179 ? 7.273 -4.520 -16.096 1.00 88.50 179 ILE A N 1
ATOM 1439 C CA . ILE A 1 179 ? 6.236 -3.482 -16.205 1.00 88.50 179 ILE A CA 1
ATOM 1440 C C . ILE A 1 179 ? 4.848 -4.075 -15.930 1.00 88.50 179 ILE A C 1
ATOM 1442 O O . ILE A 1 179 ? 4.039 -3.489 -15.204 1.00 88.50 179 ILE A O 1
ATOM 1446 N N . ALA A 1 180 ? 4.562 -5.257 -16.484 1.00 84.38 180 ALA A N 1
ATOM 1447 C CA . ALA A 1 180 ? 3.293 -5.943 -16.266 1.00 84.38 180 ALA A CA 1
ATOM 1448 C C . ALA A 1 180 ? 3.102 -6.368 -14.799 1.00 84.38 180 ALA A C 1
ATOM 1450 O O . ALA A 1 180 ? 1.999 -6.232 -14.264 1.00 84.38 180 ALA A O 1
ATOM 1451 N N . GLY A 1 181 ? 4.156 -6.855 -14.137 1.00 79.50 181 GLY A N 1
ATOM 1452 C CA . GLY A 1 181 ? 4.136 -7.206 -12.713 1.00 79.50 181 GLY A CA 1
ATOM 1453 C C . GLY A 1 181 ? 4.053 -5.988 -11.787 1.00 79.50 181 GLY A C 1
ATOM 1454 O O . GLY A 1 181 ? 3.412 -6.044 -10.736 1.00 79.50 181 GLY A O 1
ATOM 1455 N N . GLY A 1 182 ? 4.640 -4.872 -12.209 1.00 82.31 182 GLY A N 1
ATOM 1456 C CA . GLY A 1 182 ? 4.785 -3.641 -11.443 1.00 82.31 182 GLY A CA 1
ATOM 1457 C C . GLY A 1 182 ? 3.561 -2.736 -11.367 1.00 82.31 182 GLY A C 1
ATOM 1458 O O . GLY A 1 182 ? 3.566 -1.772 -10.605 1.00 82.31 182 GLY A O 1
ATOM 1459 N N . GLN A 1 183 ? 2.478 -3.045 -12.088 1.00 81.00 183 GLN A N 1
ATOM 1460 C CA . GLN A 1 183 ? 1.224 -2.278 -12.001 1.00 81.00 183 GLN A CA 1
ATOM 1461 C C . GLN A 1 183 ? 0.697 -2.166 -10.562 1.00 81.00 183 GLN A C 1
ATOM 1463 O O . GLN A 1 183 ? 0.111 -1.152 -10.184 1.00 81.00 183 GLN A O 1
ATOM 1468 N N . VAL A 1 184 ? 0.940 -3.198 -9.752 1.00 83.75 184 VAL A N 1
ATOM 1469 C CA . VAL A 1 184 ? 0.601 -3.209 -8.327 1.00 83.75 184 VAL A CA 1
ATOM 1470 C C . VAL A 1 184 ? 1.406 -2.154 -7.561 1.00 83.75 184 VAL A C 1
ATOM 1472 O O . VAL A 1 184 ? 0.837 -1.445 -6.741 1.00 83.75 184 VAL A O 1
ATOM 1475 N N . TRP A 1 185 ? 2.698 -1.982 -7.854 1.00 87.12 185 TRP A N 1
ATOM 1476 C CA . TRP A 1 185 ? 3.528 -0.968 -7.191 1.00 87.12 185 TRP A CA 1
ATOM 1477 C C . TRP A 1 185 ? 3.069 0.449 -7.530 1.00 87.12 185 TRP A C 1
ATOM 1479 O O . TRP A 1 185 ? 3.044 1.308 -6.655 1.00 87.12 185 TRP A O 1
ATOM 1489 N N . VAL A 1 186 ? 2.610 0.680 -8.762 1.00 87.06 186 VAL A N 1
ATOM 1490 C CA . VAL A 1 186 ? 2.041 1.974 -9.169 1.00 87.06 186 VAL A CA 1
ATOM 1491 C C . VAL A 1 186 ? 0.780 2.313 -8.363 1.00 87.06 186 VAL A C 1
ATOM 1493 O O . VAL A 1 186 ? 0.628 3.447 -7.917 1.00 87.06 186 VAL A O 1
ATOM 1496 N N . GLN A 1 187 ? -0.120 1.348 -8.134 1.00 87.81 187 GLN A N 1
ATOM 1497 C CA . GLN A 1 187 ? -1.303 1.556 -7.277 1.00 87.81 187 GLN A CA 1
ATOM 1498 C C . GLN A 1 187 ? -0.909 1.904 -5.833 1.00 87.81 187 GLN A C 1
ATOM 1500 O O . GLN A 1 187 ? -1.517 2.765 -5.206 1.00 87.81 187 GLN A O 1
ATOM 1505 N N . GLN A 1 188 ? 0.143 1.269 -5.319 1.00 88.19 188 GLN A N 1
ATOM 1506 C CA . GLN A 1 188 ? 0.626 1.483 -3.954 1.00 88.19 188 GLN A CA 1
ATOM 1507 C C . GLN A 1 188 ? 1.305 2.840 -3.800 1.00 88.19 188 GLN A C 1
ATOM 1509 O O . GLN A 1 188 ? 1.078 3.521 -2.805 1.00 88.19 188 GLN A O 1
ATOM 1514 N N . LYS A 1 189 ? 2.071 3.272 -4.808 1.00 90.00 189 LYS A N 1
ATOM 1515 C CA . LYS A 1 189 ? 2.624 4.626 -4.865 1.00 90.00 189 LYS A CA 1
ATOM 1516 C C . LYS A 1 189 ? 1.523 5.683 -4.821 1.00 90.00 189 LYS A C 1
ATOM 1518 O O . LYS A 1 189 ? 1.608 6.577 -3.989 1.00 90.00 189 LYS A O 1
ATOM 1523 N N . LYS A 1 190 ? 0.450 5.522 -5.607 1.00 91.38 190 LYS A N 1
ATOM 1524 C CA . LYS A 1 190 ? -0.709 6.434 -5.565 1.00 91.38 190 LYS A CA 1
ATOM 1525 C C . LYS A 1 190 ? -1.322 6.544 -4.171 1.00 91.38 190 LYS A C 1
ATOM 1527 O O . LYS A 1 190 ? -1.661 7.643 -3.746 1.00 91.38 190 LYS A O 1
ATOM 1532 N N . PHE A 1 191 ? -1.442 5.421 -3.460 1.00 92.25 191 PHE A N 1
ATOM 1533 C CA . PHE A 1 191 ? -1.920 5.441 -2.080 1.00 92.25 191 PHE A CA 1
ATOM 1534 C C . PHE A 1 191 ? -0.970 6.216 -1.164 1.00 92.25 191 PHE A C 1
ATOM 1536 O O . PHE A 1 191 ? -1.430 7.087 -0.440 1.00 92.25 191 PHE A O 1
ATOM 1543 N N . ILE A 1 192 ? 0.341 5.951 -1.215 1.00 91.56 192 ILE A N 1
ATOM 1544 C CA . ILE A 1 192 ? 1.320 6.671 -0.384 1.00 91.56 192 ILE A CA 1
ATOM 1545 C C . ILE A 1 192 ? 1.315 8.175 -0.685 1.00 91.56 192 ILE A C 1
ATOM 1547 O O . ILE A 1 192 ? 1.344 8.979 0.240 1.00 91.56 192 ILE A O 1
ATOM 1551 N N . GLU A 1 193 ? 1.213 8.569 -1.953 1.00 90.06 193 GLU A N 1
ATOM 1552 C CA . GLU A 1 193 ? 1.087 9.977 -2.343 1.00 90.06 193 GLU A CA 1
ATOM 1553 C C . GLU A 1 193 ? -0.182 10.607 -1.751 1.00 90.06 193 GLU A C 1
ATOM 1555 O O . GLU A 1 193 ? -0.112 11.664 -1.117 1.00 90.06 193 GLU A O 1
ATOM 1560 N N . ALA A 1 194 ? -1.326 9.929 -1.883 1.00 91.19 194 ALA A N 1
ATOM 1561 C CA . ALA A 1 194 ? -2.596 10.364 -1.307 1.00 91.19 194 ALA A CA 1
ATOM 1562 C C . ALA A 1 194 ? -2.585 10.391 0.231 1.00 91.19 194 ALA A C 1
ATOM 1564 O O . ALA A 1 194 ? -3.276 11.215 0.823 1.00 91.19 194 ALA A O 1
ATOM 1565 N N . PHE A 1 195 ? -1.787 9.536 0.877 1.00 91.50 195 PHE A N 1
ATOM 1566 C CA . PHE A 1 195 ? -1.686 9.407 2.333 1.00 91.50 195 PHE A CA 1
ATOM 1567 C C . PHE A 1 195 ? -0.989 10.601 2.999 1.00 91.50 195 PHE A C 1
ATOM 1569 O O . PHE A 1 195 ? -1.121 10.795 4.208 1.00 91.50 195 PHE A O 1
ATOM 1576 N N . SER A 1 196 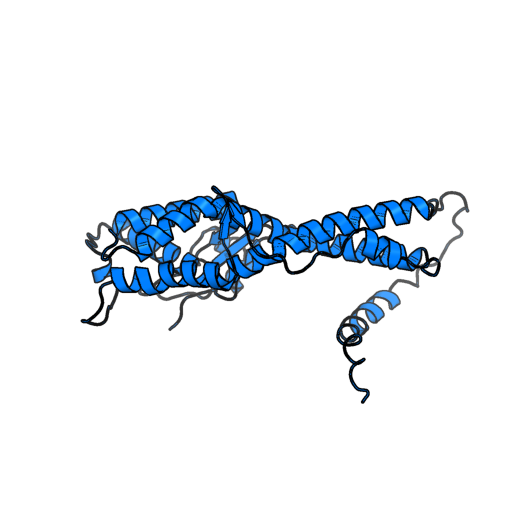? -0.296 11.442 2.224 1.00 87.31 196 SER A N 1
ATOM 1577 C CA . SER A 1 196 ? 0.512 12.562 2.735 1.00 87.31 196 SER A CA 1
ATOM 1578 C C . SER A 1 196 ? -0.224 13.480 3.733 1.00 87.31 196 SER A C 1
ATOM 1580 O O . SER A 1 196 ? 0.318 13.719 4.813 1.00 87.31 196 SER A O 1
ATOM 1582 N N . PRO A 1 197 ? -1.466 13.948 3.476 1.00 87.62 197 PRO A N 1
ATOM 1583 C CA . PRO A 1 197 ? -2.202 14.792 4.424 1.00 87.62 197 PRO A CA 1
ATOM 1584 C C . PRO A 1 197 ? -2.579 14.066 5.723 1.00 87.62 197 PRO A C 1
ATOM 1586 O O . PRO A 1 197 ? -2.655 14.683 6.786 1.00 87.62 197 PRO A O 1
ATOM 1589 N N . LEU A 1 198 ? -2.824 12.755 5.649 1.00 89.44 198 LEU A N 1
ATOM 1590 C CA . LEU A 1 198 ? -3.174 11.944 6.813 1.00 89.44 198 LEU A CA 1
ATOM 1591 C C . LEU A 1 198 ? -1.956 11.663 7.681 1.00 89.44 198 LEU A C 1
ATOM 1593 O O . LEU A 1 198 ? -2.081 11.667 8.901 1.00 89.44 198 LEU A O 1
ATOM 1597 N N . TRP A 1 199 ? -0.778 11.494 7.084 1.00 89.31 199 TRP A N 1
ATOM 1598 C CA . TRP A 1 199 ? 0.447 11.322 7.855 1.00 89.31 199 TRP A CA 1
ATOM 1599 C C . TRP A 1 199 ? 0.740 12.524 8.761 1.00 89.31 199 TRP A C 1
ATOM 1601 O O . TRP A 1 199 ? 1.060 12.331 9.934 1.00 89.31 199 TRP A O 1
ATOM 1611 N N . SER A 1 200 ? 0.551 13.754 8.271 1.00 86.50 200 SER A N 1
ATOM 1612 C CA . SER A 1 200 ? 0.681 14.961 9.103 1.00 86.50 200 SER A CA 1
ATOM 1613 C C . SER A 1 200 ? -0.282 14.945 10.295 1.00 86.50 200 SER A C 1
ATOM 1615 O O . SER A 1 200 ? 0.135 15.194 11.422 1.00 86.50 200 SER A O 1
ATOM 1617 N N . ARG A 1 201 ? -1.546 14.558 10.078 1.00 87.69 201 ARG A N 1
ATOM 1618 C CA . ARG A 1 201 ? -2.546 14.43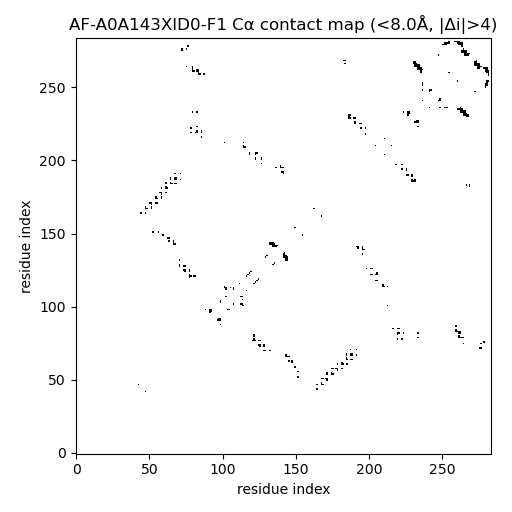0 11.155 1.00 87.69 201 ARG A CA 1
ATOM 1619 C C . ARG A 1 201 ? -2.204 13.322 12.151 1.00 87.69 201 ARG A C 1
ATOM 1621 O O . ARG A 1 201 ? -2.422 13.488 13.345 1.00 87.69 201 ARG A O 1
ATOM 1628 N N . LEU A 1 202 ? -1.655 12.201 11.683 1.00 88.38 202 LEU A N 1
ATOM 1629 C CA . LEU A 1 202 ? -1.206 11.117 12.559 1.00 88.38 202 LEU A CA 1
ATOM 1630 C C . LEU A 1 202 ? -0.034 11.562 13.446 1.00 88.38 202 LEU A C 1
ATOM 1632 O O . LEU A 1 202 ? -0.036 11.258 14.634 1.00 88.38 202 LEU A O 1
ATOM 1636 N N . LYS A 1 203 ? 0.902 12.366 12.927 1.00 86.62 203 LYS A N 1
ATOM 1637 C CA . LYS A 1 203 ? 1.953 12.991 13.752 1.00 86.62 203 LYS A CA 1
ATOM 1638 C C . LYS A 1 203 ? 1.395 13.968 14.787 1.00 86.62 203 LYS A C 1
ATOM 1640 O O . LYS A 1 203 ? 1.895 14.045 15.904 1.00 86.62 203 LYS A O 1
ATOM 1645 N N . GLU A 1 204 ? 0.352 14.724 14.455 1.00 86.44 204 GLU A N 1
ATOM 1646 C CA . GLU A 1 204 ? -0.313 15.587 15.442 1.00 86.44 204 GLU A CA 1
ATOM 1647 C C . GLU A 1 204 ? -0.967 14.772 16.563 1.00 86.44 204 GLU A C 1
ATOM 1649 O O . GLU A 1 204 ? -0.987 15.214 17.709 1.00 86.44 204 GLU A O 1
ATOM 1654 N N . PHE A 1 205 ? -1.499 13.590 16.244 1.00 85.81 205 PHE A N 1
ATOM 1655 C CA . PHE A 1 205 ? -2.082 12.674 17.223 1.00 85.81 205 PHE A CA 1
ATOM 1656 C C . PHE A 1 205 ? -1.028 12.015 18.118 1.00 85.81 205 PHE A C 1
ATOM 1658 O O . PHE A 1 205 ? -1.268 11.858 19.310 1.00 85.81 205 PHE A O 1
ATOM 1665 N N . GLU A 1 206 ? 0.147 11.688 17.578 1.00 82.62 206 GLU A N 1
ATOM 1666 C CA . GLU A 1 206 ? 1.286 11.162 18.345 1.00 82.62 206 GLU A CA 1
ATOM 1667 C C . GLU A 1 206 ? 1.687 12.104 19.500 1.00 82.62 206 GLU A C 1
ATOM 1669 O O . GLU A 1 206 ? 2.020 11.657 20.596 1.00 82.62 206 GLU A O 1
ATOM 1674 N N . ASN A 1 207 ? 1.552 13.417 19.296 1.00 83.12 207 ASN A N 1
ATOM 1675 C CA . ASN A 1 207 ? 1.877 14.444 20.291 1.00 83.12 207 ASN A CA 1
ATOM 1676 C C . ASN A 1 207 ? 0.724 14.785 21.255 1.00 83.12 207 ASN A C 1
ATOM 1678 O O . ASN A 1 207 ? 0.885 15.649 22.113 1.00 83.12 207 ASN A O 1
ATOM 1682 N N . GLN A 1 208 ? -0.447 14.158 21.109 1.00 82.12 208 GLN A N 1
ATOM 1683 C CA . GLN A 1 208 ? -1.592 14.375 21.995 1.00 82.12 208 GLN A CA 1
ATOM 1684 C C . GLN A 1 208 ? -1.627 13.320 23.105 1.00 82.12 208 GLN A C 1
ATOM 1686 O O . GLN A 1 208 ? -1.357 12.140 22.867 1.00 82.12 208 GLN A O 1
ATOM 1691 N N . ASP A 1 209 ? -2.006 13.748 24.312 1.00 76.94 209 ASP A N 1
ATOM 1692 C CA . ASP A 1 209 ? -2.195 12.851 25.461 1.00 76.94 209 ASP A CA 1
ATOM 1693 C C . ASP A 1 209 ? -3.438 11.973 25.295 1.00 76.94 209 ASP A C 1
ATOM 1695 O O . ASP A 1 209 ? -3.466 10.832 25.735 1.00 76.94 209 ASP A O 1
ATOM 1699 N N . THR A 1 210 ? -4.482 12.499 24.647 1.00 75.38 210 THR A N 1
ATOM 1700 C CA . THR A 1 210 ? -5.728 11.769 24.389 1.00 75.38 210 THR A CA 1
ATOM 1701 C C . THR A 1 210 ? -6.256 12.085 22.999 1.00 75.38 210 THR A C 1
ATOM 1703 O O . THR A 1 210 ? -6.217 13.230 22.540 1.00 75.38 210 THR A O 1
ATOM 1706 N N . ILE A 1 211 ? -6.784 11.066 22.321 1.00 75.62 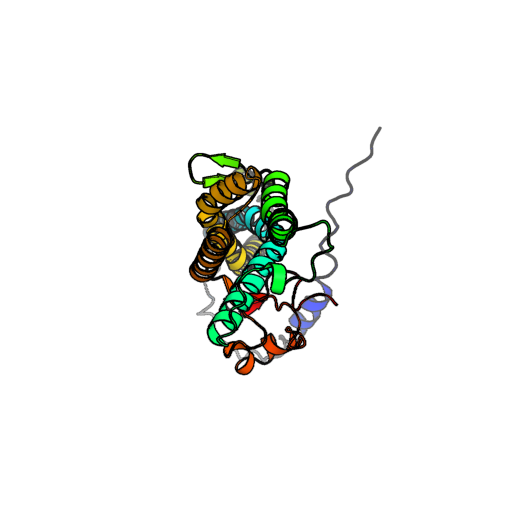211 ILE A N 1
ATOM 1707 C CA . ILE A 1 211 ? -7.361 11.201 20.982 1.00 75.62 211 ILE A CA 1
ATOM 1708 C C . ILE A 1 211 ? -8.838 10.817 21.068 1.00 75.62 211 ILE A C 1
ATOM 1710 O O . ILE A 1 211 ? -9.160 9.663 21.362 1.00 75.62 211 ILE A O 1
ATOM 1714 N N . PRO A 1 212 ? -9.767 11.749 20.786 1.00 77.25 212 PRO A N 1
ATOM 1715 C CA . PRO A 1 212 ? -11.183 11.427 20.749 1.00 77.25 212 PRO A CA 1
ATOM 1716 C C . PRO A 1 212 ? -11.468 10.301 19.753 1.00 77.25 212 PRO A C 1
ATOM 1718 O O . PRO A 1 212 ? -11.102 10.397 18.578 1.00 77.25 212 PRO A O 1
ATOM 1721 N N . VAL A 1 213 ? -12.194 9.276 20.206 1.00 74.69 213 VAL A N 1
ATOM 1722 C CA . VAL A 1 213 ? -12.564 8.095 19.405 1.00 74.69 213 VAL A CA 1
ATOM 1723 C C . VAL A 1 213 ? -13.156 8.484 18.054 1.00 74.69 213 VAL A C 1
ATOM 1725 O O . VAL A 1 213 ? -12.777 7.936 17.025 1.00 74.69 213 VAL A O 1
ATOM 1728 N N . GLU A 1 214 ? -14.025 9.493 18.023 1.00 78.44 214 GLU A N 1
ATOM 1729 C CA . GLU A 1 214 ? -14.672 9.915 16.780 1.00 78.44 214 GLU A CA 1
ATOM 1730 C C . GLU A 1 214 ? -13.712 10.576 15.786 1.00 78.44 214 GLU A C 1
ATOM 1732 O O . GLU A 1 214 ? -13.869 10.404 14.576 1.00 78.44 214 GLU A O 1
ATOM 1737 N N . LYS A 1 215 ? -12.670 11.269 16.269 1.00 82.69 215 LYS A N 1
ATOM 1738 C CA . LYS A 1 215 ? -11.608 11.789 15.395 1.00 82.69 215 LYS A CA 1
ATOM 1739 C C . LYS A 1 215 ? -10.794 10.644 14.797 1.00 82.69 215 LYS A C 1
ATOM 1741 O O . LYS A 1 215 ? -10.514 10.667 13.600 1.00 82.69 215 LYS A O 1
ATOM 1746 N N . PHE A 1 216 ? -10.460 9.636 15.602 1.00 80.62 216 PHE A N 1
ATOM 1747 C CA . PHE A 1 216 ? -9.761 8.443 15.129 1.00 80.62 216 PHE A CA 1
ATOM 1748 C C . PHE A 1 216 ? -10.592 7.670 14.093 1.00 80.62 216 PHE A C 1
ATOM 1750 O O . PHE A 1 216 ? -10.106 7.378 13.001 1.00 80.62 216 PHE A O 1
ATOM 1757 N N . LEU A 1 217 ? -11.871 7.410 14.384 1.00 81.44 217 LEU A N 1
ATOM 1758 C CA . LEU A 1 217 ? -12.785 6.736 13.459 1.00 81.44 217 LEU A CA 1
ATOM 1759 C C . LEU A 1 217 ? -12.976 7.531 12.161 1.00 81.44 217 LEU A C 1
ATOM 1761 O O . LEU A 1 217 ? -13.081 6.928 11.095 1.00 81.44 217 LEU A O 1
ATOM 1765 N N . SER A 1 218 ? -12.992 8.868 12.218 1.00 86.44 218 SER A N 1
ATOM 1766 C CA . SER A 1 218 ? -12.985 9.712 11.014 1.00 86.44 218 SER A CA 1
ATOM 1767 C C . SER A 1 218 ? -11.749 9.445 10.158 1.00 86.44 218 SER A C 1
ATOM 1769 O O . SER A 1 218 ? -11.892 9.118 8.984 1.00 86.44 218 SER A O 1
ATOM 1771 N N . VAL A 1 219 ? -10.549 9.495 10.749 1.00 88.38 219 VAL A N 1
ATOM 1772 C CA . VAL A 1 219 ? -9.292 9.220 10.032 1.00 88.38 219 VAL A CA 1
ATOM 1773 C C . VAL A 1 219 ? -9.297 7.817 9.429 1.00 88.38 219 VAL A C 1
ATOM 1775 O O . VAL A 1 219 ? -8.942 7.643 8.268 1.00 88.38 219 VAL A O 1
ATOM 1778 N N . ALA A 1 220 ? -9.753 6.813 10.172 1.00 87.38 220 ALA A N 1
ATOM 1779 C CA . ALA A 1 220 ? -9.818 5.444 9.679 1.00 87.38 220 ALA A CA 1
ATOM 1780 C C . ALA A 1 220 ? -10.786 5.276 8.489 1.00 87.38 220 ALA A C 1
ATOM 1782 O O . ALA A 1 220 ? -10.484 4.541 7.546 1.00 87.38 220 ALA A O 1
ATOM 1783 N N . ARG A 1 221 ? -11.918 5.996 8.474 1.00 89.56 221 ARG A N 1
ATOM 1784 C CA . ARG A 1 221 ? -12.824 6.034 7.310 1.00 89.56 221 ARG A CA 1
ATOM 1785 C C . ARG A 1 221 ? -12.199 6.749 6.114 1.00 89.56 221 ARG A C 1
ATOM 1787 O O . ARG A 1 221 ? -12.343 6.269 4.993 1.00 89.56 221 ARG A O 1
ATOM 1794 N N . GLU A 1 222 ? -11.483 7.847 6.340 1.00 92.94 222 GLU A N 1
ATOM 1795 C CA . GLU A 1 222 ? -10.747 8.556 5.284 1.00 92.94 222 GLU A CA 1
ATOM 1796 C C . GLU A 1 222 ? -9.673 7.649 4.655 1.00 92.94 222 GLU A C 1
ATOM 1798 O O . GLU A 1 222 ? -9.584 7.544 3.432 1.00 92.94 222 GLU A O 1
ATOM 1803 N N . ILE A 1 223 ? -8.923 6.905 5.477 1.00 92.19 223 ILE A N 1
ATOM 1804 C CA . ILE A 1 223 ? -7.958 5.889 5.026 1.00 92.19 223 ILE A CA 1
ATOM 1805 C C . ILE A 1 223 ? -8.641 4.823 4.171 1.00 92.19 223 ILE A C 1
ATOM 1807 O O . ILE A 1 223 ? -8.128 4.470 3.108 1.00 92.19 223 ILE A O 1
ATOM 1811 N N . ARG A 1 224 ? -9.798 4.310 4.607 1.00 92.50 224 ARG A N 1
ATOM 1812 C CA . ARG A 1 224 ? -10.565 3.319 3.841 1.00 92.50 224 ARG A CA 1
ATOM 1813 C C . ARG A 1 224 ? -10.918 3.842 2.449 1.00 92.50 224 ARG A C 1
ATOM 1815 O O . ARG A 1 224 ? -10.640 3.170 1.460 1.00 92.50 224 ARG A O 1
ATOM 1822 N N . GLN A 1 225 ? -11.488 5.043 2.375 1.00 93.25 225 GLN A N 1
ATOM 1823 C CA . GLN A 1 225 ? -11.862 5.678 1.107 1.00 93.25 225 GLN A CA 1
ATOM 1824 C C . GLN A 1 225 ? -10.641 5.897 0.205 1.00 93.25 225 GLN A C 1
ATOM 1826 O O . GLN A 1 225 ? -10.699 5.687 -1.007 1.00 93.25 225 GLN A O 1
ATOM 1831 N N . MET A 1 226 ? -9.508 6.273 0.796 1.00 93.44 226 MET A N 1
ATOM 1832 C CA . MET A 1 226 ? -8.257 6.469 0.076 1.00 93.44 226 MET A CA 1
ATOM 1833 C C . MET A 1 226 ? -7.712 5.164 -0.506 1.00 93.44 226 MET A C 1
ATOM 1835 O O . MET A 1 226 ? -7.376 5.130 -1.690 1.00 93.44 226 MET A O 1
ATOM 1839 N N . LEU A 1 227 ? -7.687 4.083 0.281 1.00 92.25 227 LEU A N 1
ATOM 1840 C CA . LEU A 1 227 ? -7.331 2.745 -0.196 1.00 92.25 227 LEU A CA 1
ATOM 1841 C C . LEU A 1 227 ? -8.206 2.360 -1.398 1.00 92.25 227 LEU A C 1
ATOM 1843 O O . LEU A 1 227 ? -7.678 2.053 -2.470 1.00 92.25 227 LEU A O 1
ATOM 1847 N N . GLU A 1 228 ? -9.530 2.464 -1.253 1.00 92.19 228 GLU A N 1
ATOM 1848 C CA . GLU A 1 228 ? -10.496 2.074 -2.286 1.00 92.19 228 GLU A CA 1
ATOM 1849 C C . GLU A 1 228 ? -10.335 2.910 -3.569 1.00 92.19 228 GLU A C 1
ATOM 1851 O O . GLU A 1 228 ? -10.309 2.353 -4.671 1.00 92.19 228 GLU A O 1
ATOM 1856 N N . SER A 1 229 ? -10.138 4.230 -3.446 1.00 92.19 229 SER A N 1
ATOM 1857 C CA . SER A 1 229 ? -9.892 5.125 -4.590 1.00 92.19 229 SER A CA 1
ATOM 1858 C C . SER A 1 229 ? -8.565 4.844 -5.308 1.00 92.19 229 SER A C 1
ATOM 1860 O O . SER A 1 229 ? -8.451 5.061 -6.516 1.00 92.19 229 SER A O 1
ATOM 1862 N N . CYS A 1 230 ? -7.582 4.283 -4.598 1.00 90.69 230 CYS A N 1
ATOM 1863 C CA . CYS A 1 230 ? -6.302 3.845 -5.157 1.00 90.69 230 CYS A CA 1
ATOM 1864 C C . CYS A 1 230 ? -6.338 2.406 -5.706 1.00 90.69 230 CYS A C 1
ATOM 1866 O O . CYS A 1 230 ? -5.320 1.902 -6.186 1.00 90.69 230 CYS A O 1
ATOM 1868 N N . GLY A 1 231 ? -7.499 1.740 -5.679 1.00 89.12 231 GLY A N 1
ATOM 1869 C CA . GLY A 1 231 ? -7.667 0.367 -6.163 1.00 89.12 231 GLY A CA 1
ATOM 1870 C C . GLY A 1 231 ? -7.189 -0.708 -5.182 1.00 89.12 231 GLY A C 1
ATOM 1871 O O . GLY A 1 231 ? -6.949 -1.846 -5.599 1.00 89.12 231 GLY A O 1
ATOM 1872 N N . ILE A 1 232 ? -7.045 -0.348 -3.904 1.00 90.25 232 ILE A N 1
ATOM 1873 C CA . ILE A 1 232 ? -6.726 -1.244 -2.793 1.00 90.25 232 ILE A CA 1
ATOM 1874 C C . ILE A 1 232 ? -8.004 -1.437 -1.974 1.00 90.25 232 ILE A C 1
ATOM 1876 O O . ILE A 1 232 ? -8.479 -0.524 -1.318 1.00 90.25 232 ILE A O 1
ATOM 1880 N N . TYR A 1 233 ? -8.583 -2.627 -2.006 1.00 90.56 233 TYR A N 1
ATOM 1881 C CA . TYR A 1 233 ? -9.868 -2.921 -1.382 1.00 90.56 233 TYR A CA 1
ATOM 1882 C C . TYR A 1 233 ? -9.657 -3.704 -0.088 1.00 90.56 233 TYR A C 1
ATOM 1884 O O . TYR A 1 233 ? -9.185 -4.847 -0.152 1.00 90.56 233 TYR A O 1
ATOM 1892 N N . PRO A 1 234 ? -10.004 -3.134 1.075 1.00 90.62 234 PRO A N 1
ATOM 1893 C CA . PRO A 1 234 ? -10.133 -3.895 2.306 1.00 90.62 234 PRO A CA 1
ATOM 1894 C C . PRO A 1 234 ? -11.352 -4.813 2.193 1.00 90.62 234 PRO A C 1
ATOM 1896 O O . PRO A 1 234 ? -12.475 -4.336 2.064 1.00 90.62 234 PRO A O 1
ATOM 1899 N N . ILE A 1 235 ? -11.133 -6.125 2.213 1.00 88.50 235 ILE A N 1
ATOM 1900 C CA . ILE A 1 235 ? -12.195 -7.132 2.118 1.00 88.50 235 ILE A CA 1
ATOM 1901 C C . ILE A 1 235 ? -12.198 -7.940 3.409 1.00 88.50 235 ILE A C 1
ATOM 1903 O O . ILE A 1 235 ? -11.154 -8.446 3.820 1.00 88.50 235 ILE A O 1
ATOM 1907 N N . PHE A 1 236 ? -13.358 -8.092 4.038 1.00 86.06 236 PHE A N 1
ATOM 1908 C CA . PHE A 1 236 ? -13.507 -8.917 5.237 1.00 86.06 236 PHE A CA 1
ATOM 1909 C C . PHE A 1 236 ? -14.039 -10.316 4.911 1.00 86.06 236 PHE A C 1
ATOM 1911 O O . PHE A 1 236 ? -14.689 -10.494 3.894 1.00 86.06 236 PHE A O 1
ATOM 1918 N N . TYR A 1 237 ? -13.834 -11.303 5.794 1.00 82.00 237 TYR A N 1
ATOM 1919 C CA . TYR A 1 237 ? -14.259 -12.705 5.584 1.00 82.00 237 TYR A CA 1
ATOM 1920 C C . TYR A 1 237 ? -15.735 -12.879 5.154 1.00 82.00 237 TYR A C 1
ATOM 1922 O O . TYR A 1 237 ? -16.074 -13.761 4.365 1.00 82.00 237 TYR A O 1
ATOM 1930 N N . ASP A 1 238 ? -16.626 -12.064 5.702 1.00 81.44 238 ASP A N 1
ATOM 1931 C CA . ASP A 1 238 ? -18.073 -12.081 5.477 1.00 81.44 238 ASP A CA 1
ATOM 1932 C C . ASP A 1 238 ? -18.527 -11.129 4.353 1.00 81.44 238 ASP A C 1
ATOM 1934 O O . ASP A 1 238 ? -19.730 -10.989 4.139 1.00 81.44 238 ASP A O 1
ATOM 1938 N N . ASP A 1 239 ? -17.607 -10.510 3.601 1.00 85.25 239 ASP A N 1
ATOM 1939 C CA . ASP A 1 239 ? -17.973 -9.718 2.425 1.00 85.25 239 ASP A CA 1
ATOM 1940 C C . ASP A 1 239 ? -18.649 -10.591 1.348 1.00 85.25 239 ASP A C 1
ATOM 1942 O O . ASP A 1 239 ? -18.147 -11.677 1.020 1.00 85.25 239 ASP A O 1
ATOM 1946 N N . PRO A 1 240 ? -19.725 -10.108 0.692 1.00 87.31 240 PRO A N 1
ATOM 1947 C CA . PRO A 1 240 ? -20.413 -10.856 -0.362 1.00 87.31 240 PRO A CA 1
ATOM 1948 C C . PRO A 1 240 ? -19.488 -11.288 -1.507 1.00 87.31 240 PRO A C 1
ATOM 1950 O O . PRO A 1 240 ? -19.660 -12.368 -2.077 1.00 87.31 240 PRO A O 1
ATOM 1953 N N . ILE A 1 241 ? -18.464 -10.482 -1.815 1.00 85.12 241 ILE A N 1
ATOM 1954 C CA . ILE A 1 241 ? -17.509 -10.779 -2.890 1.00 85.12 241 ILE A CA 1
ATOM 1955 C C . ILE A 1 241 ? -16.734 -12.080 -2.639 1.00 85.12 241 ILE A C 1
ATOM 1957 O O . ILE A 1 241 ? -16.411 -12.784 -3.597 1.00 85.12 241 ILE A O 1
ATOM 1961 N N . ILE A 1 242 ? -16.496 -12.448 -1.374 1.00 83.56 242 ILE A N 1
ATOM 1962 C CA . ILE A 1 242 ? -15.808 -13.693 -1.009 1.00 83.56 242 ILE A CA 1
ATOM 1963 C C . ILE A 1 242 ? -16.659 -14.910 -1.358 1.00 83.56 242 ILE A C 1
ATOM 1965 O O . ILE A 1 242 ? -16.128 -15.915 -1.830 1.00 83.56 242 ILE A O 1
ATOM 1969 N N . GLN A 1 243 ? -17.982 -14.828 -1.191 1.00 82.12 243 GLN A N 1
ATOM 1970 C CA . GLN A 1 243 ? -18.870 -15.945 -1.533 1.00 82.12 243 GLN A CA 1
ATOM 1971 C C . GLN A 1 243 ? -18.876 -16.230 -3.037 1.00 82.12 243 GLN A C 1
ATOM 1973 O O . GLN A 1 243 ? -19.036 -17.376 -3.447 1.00 82.12 243 GLN A O 1
ATOM 1978 N N . THR A 1 244 ? -18.638 -15.204 -3.855 1.00 85.38 244 THR A N 1
ATOM 1979 C CA . THR A 1 244 ? -18.575 -15.332 -5.318 1.00 85.38 244 THR A CA 1
ATOM 1980 C C . THR A 1 244 ? -17.201 -15.756 -5.853 1.00 85.38 244 THR A C 1
ATOM 1982 O O . THR A 1 244 ? -17.056 -15.924 -7.061 1.00 85.38 244 THR A O 1
ATOM 1985 N N . ARG A 1 245 ? -16.183 -15.908 -4.988 1.00 83.56 245 ARG A N 1
ATOM 1986 C CA . ARG A 1 245 ? -14.775 -16.120 -5.381 1.00 83.56 245 ARG A CA 1
ATOM 1987 C C . ARG A 1 245 ? -14.071 -17.172 -4.514 1.00 83.56 245 ARG A C 1
ATOM 1989 O O . ARG A 1 245 ? -13.417 -16.818 -3.526 1.00 83.56 245 ARG A O 1
ATOM 1996 N N . PRO A 1 246 ? -14.179 -18.467 -4.866 1.00 80.12 246 PRO A N 1
ATOM 1997 C CA . PRO A 1 246 ? -13.586 -19.567 -4.100 1.00 80.12 246 PRO A CA 1
ATOM 1998 C C . PRO A 1 246 ? -12.075 -19.426 -3.863 1.00 80.12 246 PRO A C 1
ATOM 2000 O O . PRO A 1 246 ? -11.581 -19.761 -2.788 1.00 80.12 246 PRO A O 1
ATOM 2003 N N . GLU A 1 247 ? -11.344 -18.881 -4.838 1.00 79.88 247 GLU A N 1
ATOM 2004 C CA . GLU A 1 247 ? -9.899 -18.650 -4.779 1.00 79.88 247 GLU A CA 1
ATOM 2005 C C . GLU A 1 247 ? -9.496 -17.596 -3.742 1.00 79.88 247 GLU A C 1
ATOM 2007 O O . GLU A 1 247 ? -8.419 -17.688 -3.149 1.00 79.88 247 GLU A O 1
ATOM 2012 N N . LEU A 1 248 ? -10.365 -16.608 -3.501 1.00 77.94 248 LEU A N 1
ATOM 2013 C CA . LEU A 1 248 ? -10.190 -15.651 -2.415 1.00 77.94 248 LEU A CA 1
ATOM 2014 C C . LEU A 1 248 ? -10.607 -16.280 -1.098 1.00 77.94 248 LEU A C 1
ATOM 2016 O O . LEU A 1 248 ? -9.838 -16.220 -0.148 1.00 77.94 248 LEU A O 1
ATOM 2020 N N . LYS A 1 249 ? -11.772 -16.936 -1.052 1.00 80.62 249 LYS A N 1
ATOM 2021 C CA . LYS A 1 249 ? -12.309 -17.579 0.155 1.00 80.62 249 LYS A CA 1
ATOM 2022 C C . LYS A 1 249 ? -11.318 -18.543 0.804 1.00 80.62 249 LYS A C 1
ATOM 2024 O O . LYS A 1 249 ? -11.168 -18.508 2.018 1.00 80.62 249 LYS A O 1
ATOM 2029 N N . ALA A 1 250 ? -10.588 -19.327 0.008 1.00 77.81 250 ALA A N 1
ATOM 2030 C CA . ALA A 1 250 ? -9.552 -20.245 0.492 1.00 77.81 250 ALA A CA 1
ATOM 2031 C C . ALA A 1 250 ? -8.395 -19.556 1.242 1.00 77.81 250 ALA A C 1
ATOM 2033 O O . ALA A 1 250 ? -7.647 -20.216 1.956 1.00 77.81 250 ALA A O 1
ATOM 2034 N N . ARG A 1 251 ? -8.230 -18.240 1.073 1.00 75.44 251 ARG A N 1
ATOM 2035 C CA . ARG A 1 251 ? -7.202 -17.445 1.748 1.00 75.44 251 ARG A CA 1
ATOM 2036 C C . ARG A 1 251 ? -7.702 -16.759 3.010 1.00 75.44 251 ARG A C 1
ATOM 2038 O O . ARG A 1 251 ? -6.885 -16.191 3.715 1.00 75.44 251 ARG A O 1
ATOM 2045 N N . PHE A 1 252 ? -9.001 -16.772 3.298 1.00 75.50 252 PHE A N 1
ATOM 2046 C CA . PHE A 1 252 ? -9.518 -16.189 4.528 1.00 75.50 252 PHE A CA 1
ATOM 2047 C C . PHE A 1 252 ? -9.769 -17.270 5.577 1.00 75.50 252 PHE A C 1
ATOM 2049 O O . PHE A 1 252 ? -10.373 -18.304 5.298 1.00 75.50 252 PHE A O 1
ATOM 2056 N N . VAL A 1 253 ? -9.356 -16.998 6.813 1.00 69.44 253 VAL A N 1
ATOM 2057 C CA . VAL A 1 253 ? -9.669 -17.846 7.964 1.00 69.44 253 VAL A CA 1
ATOM 2058 C C . VAL A 1 253 ? -10.965 -17.353 8.598 1.00 69.44 253 VAL A C 1
ATOM 2060 O O . VAL A 1 253 ? -11.119 -16.161 8.866 1.00 69.44 253 VAL A O 1
ATOM 2063 N N . HIS A 1 254 ? -11.905 -18.267 8.841 1.00 69.00 254 HIS A N 1
ATOM 2064 C CA . HIS A 1 254 ? -13.105 -17.948 9.606 1.00 69.00 254 HIS A CA 1
ATOM 2065 C C . HIS A 1 254 ? -12.719 -17.687 11.066 1.00 69.00 254 HIS A C 1
ATOM 2067 O O . HIS A 1 254 ? -12.270 -18.593 11.769 1.00 69.00 254 HIS A O 1
ATOM 2073 N N . VAL A 1 255 ? -12.945 -16.464 11.538 1.00 66.25 255 VAL A N 1
ATOM 2074 C CA . VAL A 1 255 ? -12.721 -16.084 12.936 1.00 66.25 255 VAL A CA 1
ATOM 2075 C C . VAL A 1 255 ? -14.055 -16.142 13.692 1.00 66.25 255 VAL A C 1
ATOM 2077 O O . VAL A 1 255 ? -15.102 -15.794 13.148 1.00 66.25 255 VAL A O 1
ATOM 2080 N N . GLY A 1 256 ? -14.048 -16.632 14.935 1.00 63.28 256 GLY A N 1
ATOM 2081 C CA . GLY A 1 256 ? -15.245 -16.673 15.784 1.00 63.28 256 GLY A CA 1
ATOM 2082 C C . GLY A 1 256 ? -15.844 -15.280 16.040 1.00 63.28 256 GLY A C 1
ATOM 2083 O O . GLY A 1 256 ? -15.136 -14.279 16.005 1.00 63.28 256 GLY A O 1
ATOM 2084 N N . LYS A 1 257 ? -17.151 -15.219 16.334 1.00 60.75 257 LYS A N 1
ATOM 2085 C CA . LYS A 1 257 ? -17.931 -13.965 16.435 1.00 60.75 257 LYS A CA 1
ATOM 2086 C C . LYS A 1 257 ? -17.444 -12.967 17.499 1.00 60.75 257 LYS A C 1
ATOM 2088 O O . LYS A 1 257 ? -17.744 -11.790 17.378 1.00 60.75 257 LYS A O 1
ATOM 2093 N N . ALA A 1 258 ? -16.726 -13.428 18.523 1.00 60.66 258 ALA A N 1
ATOM 2094 C CA . ALA A 1 258 ? -16.277 -12.617 19.660 1.00 60.66 258 ALA A CA 1
ATOM 2095 C C . ALA A 1 258 ? -14.848 -12.060 19.499 1.00 60.66 258 ALA A C 1
ATOM 2097 O O . ALA A 1 258 ? -14.178 -11.783 20.488 1.00 60.66 258 ALA A O 1
ATOM 2098 N N . ARG A 1 259 ? -14.333 -11.971 18.268 1.00 66.50 259 ARG A N 1
ATOM 2099 C CA . ARG A 1 259 ? -12.963 -11.522 17.992 1.00 66.50 259 ARG A CA 1
ATOM 2100 C C . ARG A 1 259 ? -12.967 -10.365 17.010 1.00 66.50 259 ARG A C 1
ATOM 2102 O O . ARG A 1 259 ? -13.800 -10.315 16.106 1.00 66.50 259 ARG A O 1
ATOM 2109 N N . LEU A 1 260 ? -11.987 -9.478 17.160 1.00 68.44 260 LEU A N 1
ATOM 2110 C CA . LEU A 1 260 ? -11.715 -8.441 16.176 1.00 68.44 260 LEU A CA 1
ATOM 2111 C C . LEU A 1 260 ? -11.370 -9.109 14.843 1.00 68.44 260 LEU A C 1
ATOM 2113 O O . LEU A 1 260 ? -10.526 -10.002 14.802 1.00 68.44 260 LEU A O 1
ATOM 2117 N N . VAL A 1 261 ? -12.041 -8.712 13.765 1.00 74.56 261 VAL A N 1
ATOM 2118 C CA . VAL A 1 261 ? -11.823 -9.264 12.421 1.00 74.56 261 VAL A CA 1
ATOM 2119 C C . VAL A 1 261 ? -11.136 -8.206 11.577 1.00 74.56 261 VAL A C 1
ATOM 2121 O O . VAL A 1 261 ? -11.693 -7.130 11.372 1.00 74.56 261 VAL A O 1
ATOM 2124 N N . TYR A 1 262 ? -9.955 -8.523 11.054 1.00 80.94 262 TYR A N 1
ATOM 2125 C CA . TYR A 1 262 ? -9.234 -7.634 10.147 1.00 80.94 262 TYR A CA 1
ATOM 2126 C C . TYR A 1 262 ? -9.612 -7.884 8.686 1.00 80.94 262 TYR A C 1
ATOM 2128 O O . TYR A 1 262 ? -9.831 -9.039 8.297 1.00 80.94 262 TYR A O 1
ATOM 2136 N N . PRO A 1 263 ? -9.665 -6.833 7.852 1.00 86.56 263 PRO A N 1
ATOM 2137 C CA . PRO A 1 263 ? -9.774 -7.021 6.420 1.00 86.56 263 PRO A CA 1
ATOM 2138 C C . PRO A 1 263 ? -8.437 -7.501 5.852 1.00 86.56 263 PRO A C 1
ATOM 2140 O O . PRO A 1 263 ? -7.369 -7.077 6.291 1.00 86.56 263 PRO A O 1
ATOM 2143 N N . ALA A 1 264 ? -8.490 -8.315 4.804 1.00 87.12 264 ALA A N 1
ATOM 2144 C CA . ALA A 1 264 ? -7.352 -8.454 3.912 1.00 87.12 264 ALA A CA 1
ATOM 2145 C C . ALA A 1 264 ? -7.333 -7.247 2.967 1.00 87.12 264 ALA A C 1
ATOM 2147 O O . ALA A 1 264 ? -8.361 -6.891 2.387 1.00 87.12 264 ALA A O 1
ATOM 2148 N N . LEU A 1 265 ? -6.170 -6.630 2.769 1.00 88.75 265 LEU A N 1
ATOM 2149 C CA . LEU A 1 265 ? -6.017 -5.623 1.720 1.00 88.75 265 LEU A CA 1
ATOM 2150 C C . LEU A 1 265 ? -5.854 -6.347 0.386 1.00 88.75 265 LEU A C 1
ATOM 2152 O O . LEU A 1 265 ? -5.033 -7.253 0.271 1.00 88.75 265 LEU A O 1
ATOM 2156 N N . THR A 1 266 ? -6.633 -5.985 -0.627 1.00 88.12 266 THR A N 1
ATOM 2157 C CA . THR A 1 266 ? -6.603 -6.660 -1.930 1.00 88.12 266 THR A CA 1
ATOM 2158 C C . THR A 1 266 ? -6.446 -5.673 -3.072 1.00 88.12 266 THR A C 1
ATOM 2160 O O . THR A 1 266 ? -6.961 -4.567 -3.022 1.00 88.12 266 THR A O 1
ATOM 2163 N N . VAL A 1 267 ? -5.739 -6.065 -4.127 1.00 87.25 267 VAL A N 1
ATOM 2164 C CA . VAL A 1 267 ? -5.539 -5.241 -5.325 1.00 87.25 267 VAL A CA 1
ATOM 2165 C C . VAL A 1 267 ? -6.087 -5.945 -6.551 1.00 87.25 267 VAL A C 1
ATOM 2167 O O . VAL A 1 267 ? -5.901 -7.154 -6.736 1.00 87.25 267 VAL A O 1
ATOM 2170 N N . LYS A 1 268 ? -6.769 -5.194 -7.418 1.00 83.38 268 LYS A N 1
ATOM 2171 C CA . LYS A 1 268 ? -7.266 -5.726 -8.690 1.00 83.38 268 LYS A CA 1
ATOM 2172 C C . LYS A 1 268 ? -6.135 -5.746 -9.713 1.00 83.38 268 LYS A C 1
ATOM 2174 O O . LYS A 1 268 ? -5.611 -4.705 -10.100 1.00 83.38 268 LYS A O 1
ATOM 2179 N N . THR A 1 269 ? -5.801 -6.942 -10.183 1.00 80.81 269 THR A N 1
ATOM 2180 C CA . THR A 1 269 ? -4.817 -7.179 -11.248 1.00 80.81 269 THR A CA 1
ATOM 2181 C C . THR A 1 269 ? -5.489 -7.801 -12.473 1.00 80.81 269 THR A C 1
ATOM 2183 O O . THR A 1 269 ? -6.634 -8.250 -12.395 1.00 80.81 269 THR A O 1
ATOM 2186 N N . LYS A 1 270 ? -4.775 -7.886 -13.607 1.00 76.38 270 LYS A N 1
ATOM 2187 C CA . LYS A 1 270 ? -5.269 -8.585 -14.812 1.00 76.38 270 LYS A CA 1
ATOM 2188 C C . LYS A 1 270 ? -5.650 -10.051 -14.544 1.00 76.38 270 LYS A C 1
ATOM 2190 O O . LYS A 1 270 ? -6.556 -10.562 -15.185 1.00 76.38 270 LYS A O 1
ATOM 2195 N N . GLY A 1 271 ? -4.989 -10.702 -13.583 1.00 73.06 271 GLY A N 1
ATOM 2196 C CA . GLY A 1 271 ? -5.256 -12.088 -13.179 1.00 73.06 271 GLY A CA 1
ATOM 2197 C C . GLY A 1 271 ? -6.276 -12.241 -12.046 1.00 73.06 271 GLY A C 1
ATOM 2198 O O . GLY A 1 271 ? -6.334 -13.304 -11.442 1.00 73.06 271 GLY A O 1
ATOM 2199 N N . GLY A 1 272 ? -7.027 -11.187 -11.708 1.00 77.31 272 GLY A N 1
ATOM 2200 C CA . GLY A 1 272 ? -7.993 -11.192 -10.608 1.00 77.31 272 GLY A CA 1
ATOM 2201 C C . GLY A 1 272 ? -7.532 -10.401 -9.383 1.00 77.31 272 GLY A C 1
ATOM 2202 O O . GLY A 1 272 ? -6.593 -9.600 -9.447 1.00 77.31 272 GLY A O 1
ATOM 2203 N N . LEU A 1 273 ? -8.235 -10.591 -8.265 1.00 80.94 273 LEU A N 1
ATOM 2204 C CA . LEU A 1 273 ? -7.899 -9.947 -6.994 1.00 80.94 273 LEU A CA 1
ATOM 2205 C C . LEU A 1 273 ? -6.718 -10.676 -6.349 1.00 80.94 273 LEU A C 1
ATOM 2207 O O . LEU A 1 273 ? -6.734 -11.898 -6.214 1.00 80.94 273 LEU A O 1
ATOM 2211 N N . LYS A 1 274 ? -5.697 -9.924 -5.942 1.00 78.25 274 LYS A N 1
ATOM 2212 C CA . LYS A 1 274 ? -4.555 -10.448 -5.191 1.00 78.25 274 LYS A CA 1
ATOM 2213 C C . LYS A 1 274 ? -4.550 -9.853 -3.795 1.00 78.25 274 LYS A C 1
ATOM 2215 O O . LYS A 1 274 ? -4.685 -8.644 -3.651 1.00 78.25 274 LYS A O 1
ATOM 2220 N N . ILE A 1 275 ? -4.368 -10.700 -2.788 1.00 77.31 275 ILE A N 1
ATOM 2221 C CA . ILE A 1 275 ? -4.153 -10.249 -1.411 1.00 77.31 275 ILE A CA 1
ATOM 2222 C C . ILE A 1 275 ? -2.775 -9.598 -1.311 1.00 77.31 275 ILE A C 1
ATOM 2224 O O . ILE A 1 275 ? -1.795 -10.098 -1.869 1.00 77.31 275 ILE A O 1
ATOM 2228 N N . TYR A 1 276 ? -2.739 -8.473 -0.617 1.00 72.62 276 TYR A N 1
ATOM 2229 C CA . TYR A 1 276 ? -1.566 -7.697 -0.290 1.00 72.62 276 TYR A CA 1
ATOM 2230 C C . TYR A 1 276 ? -1.193 -7.905 1.184 1.00 72.62 276 TYR A C 1
ATOM 2232 O O . TYR A 1 276 ? -2.047 -7.798 2.062 1.00 72.62 276 TYR A O 1
ATOM 2240 N N . GLY A 1 277 ? 0.089 -8.179 1.441 1.00 62.25 277 GLY A N 1
ATOM 2241 C CA . GLY A 1 277 ? 0.611 -8.457 2.781 1.00 62.25 277 GLY A CA 1
ATOM 2242 C C . GLY A 1 277 ? 0.533 -9.933 3.183 1.00 62.25 277 GLY A C 1
ATOM 2243 O O . GLY A 1 277 ? 0.105 -10.793 2.414 1.00 62.25 277 GLY A O 1
ATOM 2244 N N . THR A 1 278 ? 1.018 -10.221 4.388 1.00 54.47 278 THR A N 1
ATOM 2245 C CA . THR A 1 278 ? 1.116 -11.567 4.978 1.00 54.47 278 THR A CA 1
ATOM 2246 C C . THR A 1 278 ? -0.111 -11.970 5.798 1.00 54.47 278 THR A C 1
ATOM 2248 O O . THR A 1 278 ? -0.219 -13.133 6.172 1.00 54.47 278 THR A O 1
ATOM 2251 N N . PHE A 1 279 ? -1.031 -11.043 6.081 1.00 53.84 279 PHE A N 1
ATOM 2252 C CA . PHE A 1 279 ? -2.062 -11.234 7.101 1.00 53.84 279 PHE A CA 1
ATOM 2253 C C . PHE A 1 279 ? -3.447 -11.527 6.505 1.00 53.84 279 PHE A C 1
ATOM 2255 O O . PHE A 1 279 ? -4.021 -10.714 5.779 1.00 53.84 279 PHE A O 1
ATOM 2262 N N . THR A 1 280 ? -3.998 -12.691 6.843 1.00 50.56 280 THR A N 1
ATOM 2263 C CA . THR A 1 280 ? -5.368 -13.112 6.526 1.00 50.56 280 THR A CA 1
ATOM 2264 C C . THR A 1 280 ? -5.991 -13.744 7.771 1.00 50.56 280 THR A C 1
ATOM 2266 O O . THR A 1 280 ? -5.864 -14.946 7.988 1.00 50.56 280 THR A O 1
ATOM 2269 N N . GLY A 1 281 ? -6.668 -12.938 8.591 1.00 45.09 281 GLY A N 1
ATOM 2270 C CA . GLY A 1 281 ? -7.333 -13.397 9.816 1.00 45.09 281 GLY A CA 1
ATOM 2271 C C . GLY A 1 281 ? -6.475 -13.230 11.075 1.00 45.09 281 GLY A C 1
ATOM 2272 O O . GLY A 1 281 ? -5.287 -13.522 11.095 1.00 45.09 281 GLY A O 1
ATOM 2273 N N . THR A 1 282 ? -7.101 -12.692 12.112 1.00 40.81 282 THR A N 1
ATOM 2274 C CA . THR A 1 282 ? -6.549 -12.279 13.410 1.00 40.81 282 THR A CA 1
ATOM 2275 C C . THR A 1 282 ? -5.908 -13.421 14.209 1.00 40.81 282 THR A C 1
ATOM 2277 O O . THR A 1 282 ? -6.372 -14.561 14.149 1.00 40.81 282 THR A O 1
ATOM 2280 N N . TYR A 1 283 ? -4.890 -13.065 15.004 1.00 32.38 283 TYR A N 1
ATOM 2281 C CA . TYR A 1 283 ? -4.185 -13.888 15.998 1.00 32.38 283 TYR A CA 1
ATOM 2282 C C . TYR A 1 283 ? -5.109 -14.456 17.094 1.00 32.38 283 TYR A C 1
ATOM 2284 O O . TYR A 1 283 ? -6.230 -13.980 17.294 1.00 32.38 283 TYR A O 1
ATOM 2292 N N . GLN A 1 284 ? -4.633 -15.523 17.747 1.00 30.03 284 GLN A N 1
ATOM 2293 C CA . GLN A 1 284 ? -5.363 -16.291 18.760 1.00 30.03 284 GLN A CA 1
ATOM 2294 C C . GLN A 1 284 ? -5.607 -15.550 20.064 1.00 30.03 284 GLN A C 1
ATOM 2296 O O . GLN A 1 284 ? -4.690 -14.841 20.517 1.00 30.03 284 GLN A O 1
#

Secondary structure (DSSP, 8-state):
-------S-SSSSSSHHHHHHHHTTS---------TT-PPPPPPHHHHHHHHHHHHHHHHHHHTTHHHHHHHHHHHHHHHHHHHHHHHHHHHHHTT-----GGGT----TT--HHHHHIIIIIIHHHHHHHHTT-EEETTEEE--------HHHHHHHS-TT--HHHHHHHHHHHHHHHHHHHHHHHHHHHHHHHHHHHHHHHHHHT-S---HHHHHHHHHHHHHHHHHTTEEEE-TT-HHHHT-HHHHTTPPPPPTTS--PPEEEEEETTEEEEESS--S---